Protein AF-A0A9W8LR55-F1 (afdb_monomer)

Foldseek 3Di:
DDADPVVRGDFCQALVVDPQVVLQVVLVVVVVVQVVVVVDPDDDDDDPPPVPPPPFPPLDDDPCPVPLDDPVLVVVLVVVLCVLLVHDDPVPVPDDDDDDDDLQLCWDDDPPGHRNVVSDLAAEAEAAELVVVVVVLQPGPFGQDPVGTHDQPPCNCVPHNVVSSCNGCVVVCVVPVVRHDPDPDDPPDPPPPDDDPRHQYYYPVDRPSVSVSSVSVSVSVSVVVVD

pLDDT: mean 82.14, std 17.74, range [34.81, 97.81]

Structure (mmCIF, N/CA/C/O backbone):
data_AF-A0A9W8LR55-F1
#
_entry.id   AF-A0A9W8LR55-F1
#
loop_
_atom_site.group_PDB
_atom_site.id
_atom_site.type_symbol
_atom_site.label_atom_id
_atom_site.label_alt_id
_atom_site.label_comp_id
_atom_site.label_asym_id
_atom_site.label_entity_id
_atom_site.label_seq_id
_atom_site.pdbx_PDB_ins_code
_atom_site.Cartn_x
_atom_site.Cartn_y
_atom_site.Cartn_z
_atom_site.occupancy
_atom_site.B_iso_or_equiv
_atom_site.auth_seq_id
_atom_site.auth_comp_id
_atom_site.auth_asym_id
_atom_site.auth_atom_id
_atom_site.pdbx_PDB_model_num
ATOM 1 N N . ILE A 1 1 ? 20.653 0.044 -3.802 1.00 91.69 1 ILE A N 1
ATOM 2 C CA . ILE A 1 1 ? 19.529 -0.402 -4.655 1.00 91.69 1 ILE A CA 1
ATOM 3 C C . ILE A 1 1 ? 20.067 -1.374 -5.698 1.00 91.69 1 ILE A C 1
ATOM 5 O O . ILE A 1 1 ? 21.113 -1.064 -6.271 1.00 91.69 1 ILE A O 1
ATOM 9 N N . PRO A 1 2 ? 19.461 -2.559 -5.880 1.00 94.56 2 PRO A N 1
ATOM 10 C CA . PRO A 1 2 ? 19.914 -3.540 -6.869 1.00 94.56 2 PRO A CA 1
ATOM 11 C C . PRO A 1 2 ? 19.752 -3.022 -8.304 1.00 94.56 2 PRO A C 1
ATOM 13 O O . PRO A 1 2 ? 18.909 -2.177 -8.580 1.00 94.56 2 PRO A O 1
ATOM 16 N N . PHE A 1 3 ? 20.575 -3.524 -9.225 1.00 96.12 3 PHE A N 1
ATOM 17 C CA . PHE A 1 3 ? 20.488 -3.181 -10.646 1.00 96.12 3 PHE A CA 1
ATOM 18 C C . PHE A 1 3 ? 19.789 -4.301 -11.419 1.00 96.12 3 PHE A C 1
ATOM 20 O O . PHE A 1 3 ? 20.280 -5.435 -11.447 1.00 96.12 3 PHE A O 1
ATOM 27 N N . ASN A 1 4 ? 18.670 -3.984 -12.066 1.00 95.69 4 ASN A N 1
ATOM 28 C CA . ASN A 1 4 ? 17.972 -4.891 -12.964 1.00 95.69 4 ASN A CA 1
ATOM 29 C C . ASN A 1 4 ? 18.650 -4.849 -14.341 1.00 95.69 4 ASN A C 1
ATOM 31 O O . ASN A 1 4 ? 18.565 -3.864 -15.073 1.00 95.69 4 ASN A O 1
ATOM 35 N N . LYS A 1 5 ? 19.345 -5.936 -14.693 1.00 93.88 5 LYS A N 1
ATOM 36 C CA . LYS A 1 5 ? 20.107 -6.033 -15.947 1.00 93.88 5 LYS A CA 1
ATOM 37 C C . LYS A 1 5 ? 19.226 -6.062 -17.193 1.00 93.88 5 LYS A C 1
ATOM 39 O O . LYS A 1 5 ? 19.677 -5.603 -18.234 1.00 93.88 5 LYS A O 1
ATOM 44 N N . GLU A 1 6 ? 18.023 -6.621 -17.095 1.00 92.50 6 GLU A N 1
ATOM 45 C CA . GLU A 1 6 ? 17.103 -6.754 -18.229 1.00 92.50 6 GLU A CA 1
ATOM 46 C C . GLU A 1 6 ? 16.492 -5.400 -18.589 1.00 92.50 6 GLU A C 1
ATOM 48 O O . GLU A 1 6 ? 16.459 -5.029 -19.758 1.00 92.50 6 GLU A O 1
ATOM 53 N N . ALA A 1 7 ? 16.086 -4.633 -17.576 1.00 92.81 7 ALA A N 1
ATOM 54 C CA . ALA A 1 7 ? 15.554 -3.284 -17.744 1.00 92.81 7 ALA A CA 1
ATOM 55 C C . ALA A 1 7 ? 16.647 -2.205 -17.882 1.00 92.81 7 ALA A C 1
ATOM 57 O O . ALA A 1 7 ? 16.361 -1.082 -18.286 1.00 92.81 7 ALA A O 1
ATOM 58 N N . GLY A 1 8 ? 17.900 -2.518 -17.535 1.00 95.31 8 GLY A N 1
ATOM 59 C CA . GLY A 1 8 ? 19.014 -1.568 -17.592 1.00 95.31 8 GLY A CA 1
ATOM 60 C C . GLY A 1 8 ? 18.915 -0.425 -16.573 1.00 95.31 8 GLY A C 1
ATOM 61 O O . GLY A 1 8 ? 19.506 0.631 -16.791 1.00 95.31 8 GLY A O 1
ATOM 62 N N . ALA A 1 9 ? 18.188 -0.622 -15.470 1.00 95.38 9 ALA A N 1
ATOM 63 C CA . ALA A 1 9 ? 17.903 0.403 -14.466 1.00 95.38 9 ALA A CA 1
ATOM 64 C C . ALA A 1 9 ? 18.021 -0.135 -13.029 1.00 95.38 9 ALA A C 1
ATOM 66 O O . ALA A 1 9 ? 18.013 -1.344 -12.791 1.00 95.38 9 ALA A O 1
ATOM 67 N N . GLN A 1 10 ? 18.147 0.768 -12.053 1.00 95.50 10 GLN A N 1
ATOM 68 C CA . GLN A 1 10 ? 18.061 0.415 -10.632 1.00 95.50 10 GLN A CA 1
ATOM 69 C C . GLN A 1 10 ? 16.632 -0.003 -10.281 1.00 95.50 10 GLN A C 1
ATOM 71 O O . GLN A 1 10 ? 15.696 0.687 -10.657 1.00 95.50 10 GLN A O 1
ATOM 76 N N . ASP A 1 11 ? 16.473 -1.100 -9.549 1.00 96.44 11 ASP A N 1
ATOM 77 C CA . ASP A 1 11 ? 15.173 -1.615 -9.127 1.00 96.44 11 ASP A CA 1
ATOM 78 C C . ASP A 1 11 ? 14.843 -1.144 -7.708 1.00 96.44 11 ASP A C 1
ATOM 80 O O . ASP A 1 11 ? 15.352 -1.676 -6.720 1.00 96.44 11 ASP A O 1
ATOM 84 N N . TRP A 1 12 ? 14.015 -0.105 -7.629 1.00 94.25 12 TRP A N 1
ATOM 85 C CA . TRP A 1 12 ? 13.528 0.483 -6.380 1.00 94.25 12 TRP A CA 1
ATOM 86 C C . TRP A 1 12 ? 12.261 -0.193 -5.836 1.00 94.25 12 TRP A C 1
ATOM 88 O O . TRP A 1 12 ? 11.835 0.119 -4.724 1.00 94.25 12 TRP A O 1
ATOM 98 N N . ASP A 1 13 ? 11.659 -1.115 -6.587 1.00 95.69 13 ASP A N 1
ATOM 99 C CA . ASP A 1 13 ? 10.339 -1.684 -6.305 1.00 95.69 13 ASP A CA 1
ATOM 100 C C . ASP A 1 13 ? 10.448 -3.176 -5.919 1.00 95.69 13 ASP A C 1
ATOM 102 O O . ASP A 1 13 ? 9.531 -3.967 -6.141 1.00 95.69 13 ASP A O 1
ATOM 106 N N . CYS A 1 14 ? 11.572 -3.567 -5.307 1.00 96.31 14 CYS A N 1
ATOM 107 C CA . CYS A 1 14 ? 11.843 -4.922 -4.828 1.00 96.31 14 CYS A CA 1
ATOM 108 C C . CYS A 1 14 ? 12.277 -4.941 -3.345 1.00 96.31 14 CYS A C 1
ATOM 110 O O . CYS A 1 14 ? 12.792 -3.940 -2.846 1.00 96.31 14 CYS A O 1
ATOM 112 N N . PRO A 1 15 ? 12.110 -6.056 -2.602 1.00 96.06 15 PRO A N 1
ATOM 113 C CA . PRO A 1 15 ? 12.470 -6.129 -1.184 1.00 96.06 15 PRO A CA 1
ATOM 114 C C . PRO A 1 15 ? 13.925 -5.762 -0.881 1.00 96.06 15 PRO A C 1
ATOM 116 O O . PRO A 1 15 ? 14.197 -5.121 0.127 1.00 96.06 15 PRO A O 1
ATOM 119 N N . GLU A 1 16 ? 14.851 -6.110 -1.772 1.00 94.88 16 GLU A N 1
ATOM 120 C CA . GLU A 1 16 ? 16.285 -5.834 -1.648 1.00 94.88 16 GLU A CA 1
ATOM 121 C C . GLU A 1 16 ? 16.628 -4.335 -1.755 1.00 94.88 16 GLU A C 1
ATOM 123 O O . GLU A 1 16 ? 17.739 -3.924 -1.412 1.00 94.88 16 GLU A O 1
ATOM 128 N N .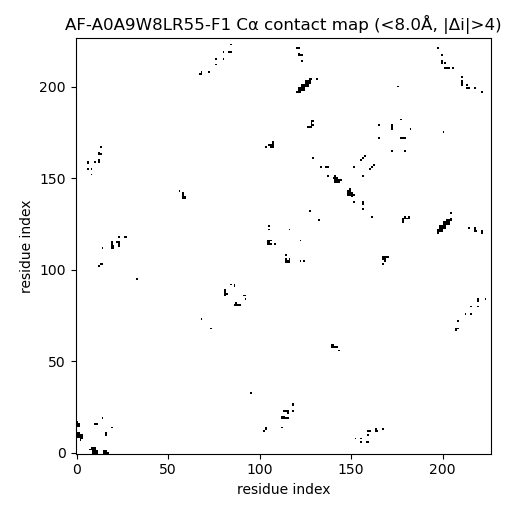 ALA A 1 17 ? 15.691 -3.502 -2.217 1.00 93.81 17 ALA A N 1
ATOM 129 C CA . ALA A 1 17 ? 15.813 -2.048 -2.183 1.00 93.81 17 ALA A CA 1
ATOM 130 C C . ALA A 1 17 ? 15.582 -1.463 -0.774 1.00 93.81 17 ALA A C 1
ATOM 132 O O . ALA A 1 17 ? 15.943 -0.309 -0.529 1.00 93.81 17 ALA A O 1
ATOM 133 N N . PHE A 1 18 ? 15.025 -2.245 0.159 1.00 92.88 18 PHE A N 1
ATOM 134 C CA . PHE A 1 18 ? 14.627 -1.796 1.492 1.00 92.88 18 PHE A CA 1
ATOM 135 C C . PHE A 1 18 ? 15.364 -2.548 2.604 1.00 92.88 18 PHE A C 1
ATOM 137 O O . PHE A 1 18 ? 15.632 -3.744 2.529 1.00 92.88 18 PHE A O 1
ATOM 144 N N . ASP A 1 19 ? 15.623 -1.845 3.706 1.00 94.38 19 ASP A N 1
ATOM 145 C CA . ASP A 1 19 ? 16.107 -2.453 4.947 1.00 94.38 19 ASP A CA 1
ATOM 146 C C . ASP A 1 19 ? 14.916 -2.992 5.761 1.00 94.38 19 ASP A C 1
ATOM 148 O O . ASP A 1 19 ? 14.423 -2.357 6.702 1.00 94.38 19 ASP A O 1
ATOM 152 N N . MET A 1 20 ? 14.401 -4.151 5.337 1.00 95.25 20 MET A N 1
ATOM 153 C CA . MET A 1 20 ? 13.207 -4.772 5.926 1.00 95.25 20 MET A CA 1
ATOM 154 C C . MET A 1 20 ? 13.412 -5.155 7.398 1.00 95.25 20 MET A C 1
ATOM 156 O O . MET A 1 20 ? 12.491 -5.024 8.208 1.00 95.25 20 MET A O 1
ATOM 160 N N . GLU A 1 21 ? 14.618 -5.592 7.772 1.00 96.12 21 GLU A N 1
ATOM 161 C CA . GLU A 1 21 ? 14.944 -5.924 9.163 1.00 96.12 21 GLU A CA 1
ATOM 162 C C . GLU A 1 21 ? 14.881 -4.692 10.056 1.00 96.12 21 GLU A C 1
ATOM 164 O O . GLU A 1 21 ? 14.256 -4.721 11.122 1.00 96.12 21 GLU A O 1
ATOM 169 N N . LYS A 1 22 ? 15.484 -3.583 9.618 1.00 94.88 22 LYS A N 1
ATOM 170 C CA . LYS A 1 22 ? 15.399 -2.325 10.352 1.00 94.88 22 LYS A CA 1
ATOM 171 C C . LYS A 1 22 ? 13.961 -1.839 10.463 1.00 94.88 22 LYS A C 1
ATOM 173 O O . LYS A 1 22 ? 13.596 -1.354 11.535 1.00 94.88 22 LYS A O 1
ATOM 178 N N . LEU A 1 23 ? 13.144 -1.978 9.415 1.00 93.81 23 LEU A N 1
ATOM 179 C CA . LEU A 1 23 ? 11.726 -1.610 9.462 1.00 93.81 23 LEU A CA 1
ATOM 180 C C . LEU A 1 23 ? 10.981 -2.410 10.542 1.00 93.81 23 LEU A C 1
ATOM 182 O O . LEU A 1 23 ? 10.388 -1.812 11.438 1.00 93.81 23 LEU A O 1
ATOM 186 N N . VAL A 1 24 ? 11.087 -3.741 10.524 1.00 94.81 24 VAL A N 1
ATOM 187 C CA . VAL A 1 24 ? 10.478 -4.627 11.535 1.00 94.81 24 VAL A CA 1
ATOM 188 C C . VAL A 1 24 ? 10.961 -4.292 12.945 1.00 94.81 24 VAL A C 1
ATOM 190 O O . VAL A 1 24 ? 10.154 -4.136 13.864 1.00 94.81 24 VAL A O 1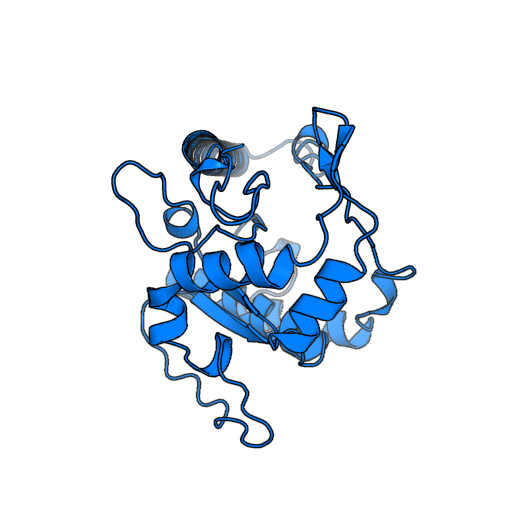
ATOM 193 N N . ASN A 1 25 ? 12.270 -4.121 13.132 1.00 95.06 25 ASN A N 1
ATOM 194 C CA . ASN A 1 25 ? 12.834 -3.764 14.432 1.00 95.06 25 ASN A CA 1
ATOM 195 C C . ASN A 1 25 ? 12.340 -2.394 14.920 1.00 95.06 25 ASN A C 1
ATOM 197 O O . ASN A 1 25 ? 12.073 -2.222 16.110 1.00 95.06 25 ASN A O 1
ATOM 201 N N . THR A 1 26 ? 12.163 -1.435 14.009 1.00 92.25 26 THR A N 1
ATOM 202 C CA . THR A 1 26 ? 11.620 -0.108 14.322 1.00 92.25 26 THR A CA 1
ATOM 203 C C . THR A 1 26 ? 10.156 -0.203 14.746 1.00 92.25 26 THR A C 1
ATOM 205 O O . THR A 1 26 ? 9.795 0.372 15.772 1.00 92.25 26 THR A O 1
ATOM 208 N N . ILE A 1 27 ? 9.329 -0.983 14.039 1.00 91.19 27 ILE A N 1
ATOM 209 C CA . ILE A 1 27 ? 7.924 -1.228 14.412 1.00 91.19 27 ILE A CA 1
ATOM 210 C C . ILE A 1 27 ? 7.837 -1.833 15.821 1.00 91.19 27 ILE A C 1
ATOM 212 O O . ILE A 1 27 ? 7.111 -1.319 16.675 1.00 91.19 27 ILE A O 1
ATOM 216 N N . ARG A 1 28 ? 8.628 -2.876 16.103 1.00 92.19 28 ARG A N 1
ATOM 217 C CA . ARG A 1 28 ? 8.679 -3.529 17.424 1.00 92.19 28 ARG A CA 1
ATOM 218 C C . ARG A 1 28 ? 9.123 -2.574 18.529 1.00 92.19 28 ARG A C 1
ATOM 220 O O . ARG A 1 28 ? 8.506 -2.536 19.594 1.00 92.19 28 ARG A O 1
ATOM 227 N N . ALA A 1 29 ? 10.160 -1.776 18.278 1.00 90.19 29 ALA A N 1
ATOM 228 C CA . ALA A 1 29 ? 10.645 -0.788 19.235 1.00 90.19 29 ALA A CA 1
ATOM 229 C C . ALA A 1 29 ? 9.5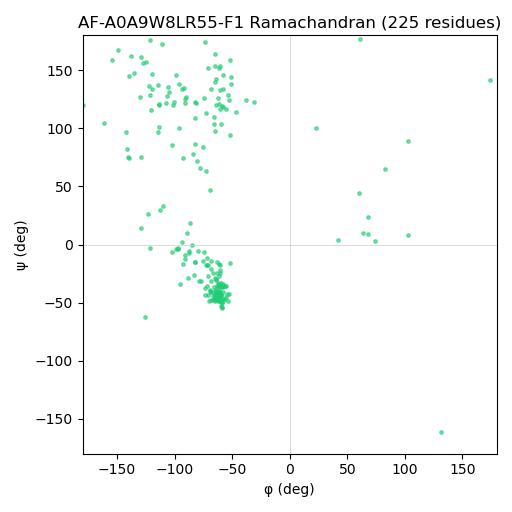95 0.299 19.521 1.00 90.19 29 ALA A C 1
ATOM 231 O O . ALA A 1 29 ? 9.390 0.655 20.682 1.00 90.19 29 ALA A O 1
ATOM 232 N N . MET A 1 30 ? 8.902 0.803 18.492 1.00 86.81 30 MET A N 1
ATOM 233 C CA . MET A 1 30 ? 7.819 1.781 18.655 1.00 86.81 30 MET A CA 1
ATOM 234 C C . MET A 1 30 ? 6.662 1.204 19.471 1.00 86.81 30 MET A C 1
ATOM 236 O O . MET A 1 30 ? 6.238 1.826 20.444 1.00 86.81 30 MET A O 1
ATOM 240 N N . ARG A 1 31 ? 6.219 -0.016 19.149 1.00 86.38 31 ARG A N 1
ATOM 241 C CA . ARG A 1 31 ? 5.186 -0.731 19.912 1.00 86.38 31 ARG A CA 1
ATOM 242 C C . ARG A 1 31 ? 5.567 -0.866 21.391 1.00 86.38 31 ARG A C 1
ATOM 244 O O . ARG A 1 31 ? 4.753 -0.566 22.261 1.00 86.38 31 ARG A O 1
ATOM 251 N N . GLY A 1 32 ? 6.814 -1.247 21.682 1.00 86.75 32 GLY A N 1
ATOM 252 C CA . GLY A 1 32 ? 7.329 -1.347 23.051 1.00 86.75 32 GLY A CA 1
ATOM 253 C C . GLY A 1 32 ? 7.318 -0.013 23.807 1.00 86.75 32 GLY A C 1
ATOM 254 O O . GLY A 1 32 ? 6.894 0.035 24.959 1.00 86.75 32 GLY A O 1
ATOM 255 N N . ARG A 1 33 ? 7.722 1.087 23.155 1.00 84.56 33 ARG A N 1
ATOM 256 C CA . ARG A 1 33 ? 7.710 2.435 23.758 1.00 84.56 33 ARG A CA 1
ATOM 257 C C . ARG A 1 33 ? 6.297 2.917 24.080 1.00 84.56 33 ARG A C 1
ATOM 259 O O . ARG A 1 33 ? 6.086 3.476 25.154 1.00 84.56 33 ARG A O 1
ATOM 266 N N . ILE A 1 34 ? 5.344 2.694 23.174 1.00 81.50 34 ILE A N 1
ATOM 267 C CA . ILE A 1 34 ? 3.940 3.073 23.391 1.00 81.50 34 ILE A CA 1
ATOM 268 C C . ILE A 1 34 ? 3.354 2.278 24.562 1.00 81.50 34 ILE A C 1
ATOM 270 O O . ILE A 1 34 ? 2.792 2.882 25.471 1.00 81.50 34 ILE A O 1
ATOM 274 N N . GLY A 1 35 ? 3.583 0.961 24.611 1.00 78.75 35 GLY A N 1
ATOM 275 C CA . GLY A 1 35 ? 3.115 0.120 25.720 1.00 78.75 35 GLY A CA 1
ATOM 276 C C . GLY A 1 35 ? 3.735 0.465 27.083 1.00 78.75 35 GLY A C 1
ATOM 277 O O . GLY A 1 35 ? 3.096 0.304 28.119 1.00 78.75 35 GLY A O 1
ATOM 278 N N . GLN A 1 36 ? 4.974 0.966 27.116 1.00 74.06 36 GLN A N 1
ATOM 279 C CA . GLN A 1 36 ? 5.594 1.452 28.355 1.00 74.06 36 GLN A CA 1
ATOM 280 C C . GLN A 1 36 ? 5.016 2.796 28.815 1.00 74.06 36 GLN A C 1
ATOM 282 O O . GLN A 1 36 ? 4.844 3.000 30.016 1.00 74.06 36 GLN A O 1
ATOM 287 N N . ARG A 1 37 ? 4.700 3.708 27.882 1.00 67.38 37 ARG A N 1
ATOM 288 C CA . ARG A 1 37 ? 4.093 5.011 28.200 1.00 67.38 37 ARG A CA 1
ATOM 289 C C . ARG A 1 37 ? 2.655 4.883 28.690 1.00 67.38 37 ARG A C 1
ATOM 291 O O . ARG A 1 37 ? 2.313 5.556 29.652 1.00 67.38 37 ARG A O 1
ATOM 298 N N . SER A 1 38 ? 1.852 3.983 28.120 1.00 61.44 38 SER A N 1
ATOM 299 C CA . SER A 1 38 ? 0.489 3.726 28.613 1.00 61.44 38 SER A CA 1
ATOM 300 C C . SER A 1 38 ? 0.455 3.232 30.068 1.00 61.44 38 SER A C 1
ATOM 302 O O . SER A 1 38 ? -0.549 3.409 30.747 1.00 61.44 38 SER A O 1
ATOM 304 N N . ASN A 1 39 ? 1.559 2.6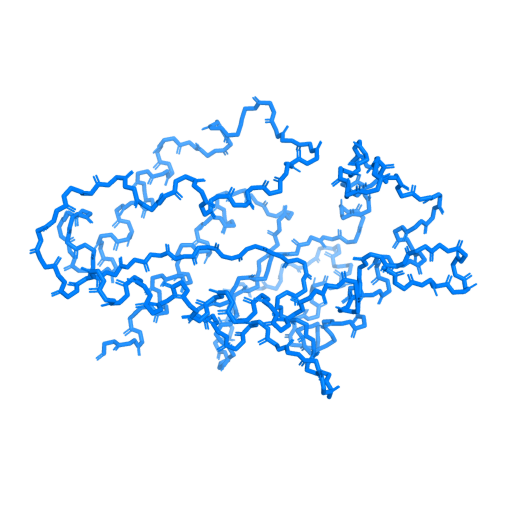62 30.568 1.00 56.97 39 ASN A N 1
ATOM 305 C CA . ASN A 1 39 ? 1.696 2.207 31.957 1.00 56.97 39 ASN A CA 1
ATOM 306 C C . ASN A 1 39 ? 2.262 3.273 32.915 1.00 56.97 39 ASN A C 1
ATOM 308 O O . ASN A 1 39 ? 2.219 3.079 34.128 1.00 56.97 39 ASN A O 1
ATOM 312 N N . MET A 1 40 ? 2.803 4.382 32.403 1.00 54.00 40 MET A N 1
ATOM 313 C CA . MET A 1 40 ? 3.268 5.513 33.209 1.00 54.00 40 MET A CA 1
ATOM 314 C C . MET A 1 40 ? 2.220 6.626 33.146 1.00 54.00 40 MET A C 1
ATOM 316 O O . MET A 1 40 ? 2.292 7.525 32.315 1.00 54.00 40 MET A O 1
ATOM 320 N N . GLN A 1 41 ? 1.215 6.546 34.019 1.00 47.38 41 GLN A N 1
ATOM 321 C CA . GLN A 1 41 ? 0.230 7.613 34.186 1.00 47.38 41 GLN A CA 1
ATOM 322 C C . GLN A 1 41 ? 0.909 8.909 34.639 1.00 47.38 41 GLN A C 1
ATOM 324 O O . GLN A 1 41 ? 1.529 8.962 35.700 1.00 47.38 41 GLN A O 1
ATOM 329 N N . GLY A 1 42 ? 0.738 9.954 33.830 1.00 47.41 42 GLY A N 1
ATOM 330 C CA . GLY A 1 42 ? 1.146 11.317 34.144 1.00 47.41 42 GLY A CA 1
ATOM 331 C C . GLY A 1 42 ? 2.425 11.738 33.433 1.00 47.41 42 GLY A C 1
ATOM 332 O O . GLY A 1 42 ? 3.507 11.596 33.982 1.00 47.41 42 GLY A O 1
ATOM 333 N N . HIS A 1 43 ? 2.294 12.284 32.223 1.00 42.28 43 HIS A N 1
ATOM 334 C CA . HIS A 1 43 ? 2.918 13.552 31.825 1.00 42.28 43 HIS A CA 1
ATOM 335 C C . HIS A 1 43 ? 2.551 13.879 30.371 1.00 42.28 43 HIS A C 1
ATOM 337 O O . HIS A 1 43 ? 2.864 13.106 29.473 1.00 42.28 43 HIS A O 1
ATOM 343 N N . ASN A 1 44 ? 1.895 15.034 30.203 1.00 44.50 44 ASN A N 1
ATOM 344 C CA . ASN A 1 44 ? 1.622 15.800 28.983 1.00 44.50 44 ASN A CA 1
ATOM 345 C C . ASN A 1 44 ? 1.649 15.022 27.656 1.00 44.50 44 ASN A C 1
ATOM 347 O O . ASN A 1 44 ? 2.700 14.784 27.054 1.00 44.50 44 ASN A O 1
ATOM 351 N N . GLU A 1 45 ? 0.435 14.709 27.212 1.00 50.03 45 GLU A N 1
ATOM 352 C CA . GLU A 1 45 ? 0.046 14.366 25.847 1.00 50.03 45 GLU A CA 1
ATOM 353 C C . GLU A 1 45 ? 0.529 15.437 24.844 1.00 50.03 45 GLU A C 1
ATOM 355 O O . GLU A 1 45 ? 0.818 16.566 25.230 1.00 50.03 45 GLU A O 1
ATOM 360 N N . ASP A 1 46 ? 0.641 15.057 23.567 1.00 43.94 46 ASP A N 1
ATOM 361 C CA . ASP A 1 46 ? 1.033 15.861 22.382 1.00 43.94 46 ASP A CA 1
ATOM 362 C C . ASP A 1 46 ? 2.454 15.706 21.829 1.00 43.94 46 ASP A C 1
ATOM 364 O O . ASP A 1 46 ? 2.836 16.382 20.873 1.00 43.94 46 ASP A O 1
ATOM 368 N N . SER A 1 47 ? 3.240 14.750 22.314 1.00 42.91 47 SER A N 1
ATOM 369 C CA . SER A 1 47 ? 4.512 14.432 21.658 1.00 42.91 47 SER A CA 1
ATOM 370 C C . SER A 1 47 ? 4.777 12.928 21.641 1.00 42.91 47 SER A C 1
ATOM 372 O O . SER A 1 47 ? 5.636 12.383 22.349 1.00 42.91 47 SER A O 1
ATOM 374 N N . ILE A 1 48 ? 4.069 12.221 20.750 1.00 49.25 48 ILE A N 1
ATOM 375 C CA . ILE A 1 48 ? 4.833 11.338 19.863 1.00 49.25 48 ILE A CA 1
ATOM 376 C C . ILE A 1 48 ? 5.762 12.306 19.152 1.00 49.25 48 ILE A C 1
ATOM 378 O O . ILE A 1 48 ? 5.308 13.123 18.356 1.00 49.25 48 ILE A O 1
ATOM 382 N N . ASP A 1 49 ? 7.016 12.302 19.588 1.00 44.16 49 ASP A N 1
ATOM 383 C CA . ASP A 1 49 ? 8.055 13.204 19.130 1.00 44.16 49 ASP A CA 1
ATOM 384 C C . ASP A 1 49 ? 7.884 13.432 17.627 1.00 44.16 49 ASP A C 1
ATOM 386 O O . ASP A 1 49 ? 7.847 12.461 16.864 1.00 44.16 49 ASP A O 1
ATOM 390 N N . LYS A 1 50 ? 7.753 14.690 17.179 1.00 44.50 50 LYS A N 1
ATOM 391 C CA . LYS A 1 50 ? 7.720 15.023 15.738 1.00 44.50 50 LYS A CA 1
ATOM 392 C C . LYS A 1 50 ? 8.919 14.405 15.000 1.00 44.50 50 LYS A C 1
ATOM 394 O O . LYS A 1 50 ? 8.901 14.258 13.785 1.00 44.50 50 LYS A O 1
ATOM 399 N N . GLN A 1 51 ? 9.933 13.982 15.752 1.00 40.91 51 GLN A N 1
ATOM 400 C CA . GLN A 1 51 ? 11.073 13.173 15.352 1.00 40.91 51 GLN A CA 1
ATOM 401 C C . GLN A 1 51 ? 10.742 11.759 14.814 1.00 40.91 51 GLN A C 1
ATOM 403 O O . GLN A 1 51 ? 11.596 11.158 14.169 1.00 40.91 51 GLN A O 1
ATOM 408 N N . CYS A 1 52 ? 9.537 11.221 15.038 1.00 42.19 52 CYS A N 1
ATOM 409 C CA . CYS A 1 52 ? 9.071 9.935 14.492 1.00 42.19 52 CYS A CA 1
ATOM 410 C C . CYS A 1 52 ? 8.189 10.073 13.237 1.00 42.19 52 CYS A C 1
ATOM 412 O O . CYS A 1 52 ? 7.848 9.058 12.630 1.00 42.19 52 CYS A O 1
ATOM 414 N N . HIS A 1 53 ? 7.863 11.298 12.802 1.00 40.59 53 HIS A N 1
ATOM 415 C CA . HIS A 1 53 ? 7.284 11.529 11.477 1.00 40.59 53 HIS A CA 1
ATOM 416 C C . HIS A 1 53 ? 8.381 11.411 10.412 1.00 40.59 53 HIS A C 1
ATOM 418 O O . HIS A 1 53 ? 8.942 12.401 9.947 1.00 40.59 53 HIS A O 1
ATOM 424 N N . TYR A 1 54 ? 8.665 10.183 9.983 1.00 45.88 54 TYR A N 1
ATOM 425 C CA . TYR A 1 54 ? 9.323 9.945 8.701 1.00 45.88 54 TYR A CA 1
ATOM 426 C C . TYR A 1 54 ? 8.280 10.090 7.591 1.00 45.88 54 TYR A C 1
ATOM 428 O O . TYR A 1 54 ? 7.910 9.116 6.944 1.00 45.88 54 TYR A O 1
ATOM 436 N N . ALA A 1 55 ? 7.751 11.301 7.408 1.00 46.00 55 ALA A N 1
ATOM 437 C CA . ALA A 1 55 ? 6.958 11.587 6.226 1.00 46.00 55 ALA A CA 1
ATOM 438 C C . ALA A 1 55 ? 7.907 11.488 5.027 1.00 46.00 55 ALA A C 1
ATOM 440 O O . ALA A 1 55 ? 8.805 12.320 4.867 1.00 46.00 55 ALA A O 1
ATOM 441 N N . SER A 1 56 ? 7.746 10.453 4.200 1.00 51.12 56 SER A N 1
ATOM 442 C CA . SER A 1 56 ? 8.204 10.554 2.820 1.00 51.12 56 SER A CA 1
ATOM 443 C C . SER A 1 56 ? 7.562 11.817 2.255 1.00 51.12 56 SER A C 1
ATOM 445 O O . SER A 1 56 ? 6.364 12.046 2.426 1.00 51.12 56 SER A O 1
ATOM 447 N N . GLN A 1 57 ? 8.369 12.691 1.654 1.00 55.91 57 GLN A N 1
ATOM 448 C CA . GLN A 1 57 ? 7.814 13.811 0.906 1.00 55.91 57 GLN A CA 1
ATOM 449 C C . GLN A 1 57 ? 6.866 13.211 -0.130 1.00 55.91 57 GLN A C 1
ATOM 451 O O . GLN A 1 57 ? 7.285 12.405 -0.965 1.00 55.91 57 GLN A O 1
ATOM 456 N N . TRP A 1 58 ? 5.578 13.529 -0.012 1.00 60.06 58 TRP A N 1
ATOM 457 C CA . TRP A 1 58 ? 4.602 13.123 -1.006 1.00 60.06 58 TRP A CA 1
ATOM 458 C C . TRP A 1 58 ? 5.067 13.735 -2.327 1.00 60.06 58 TRP A C 1
ATOM 460 O O . TRP A 1 58 ? 5.244 14.946 -2.395 1.00 60.06 58 TRP A O 1
ATOM 470 N N . ALA A 1 59 ? 5.356 12.904 -3.333 1.00 59.19 59 ALA A N 1
ATOM 471 C CA . ALA A 1 59 ? 5.960 13.397 -4.573 1.00 59.19 59 ALA A CA 1
ATOM 472 C C . ALA A 1 59 ? 5.043 14.419 -5.266 1.00 59.19 59 ALA A C 1
ATOM 474 O O . ALA A 1 59 ? 5.530 15.413 -5.781 1.00 59.19 59 ALA A O 1
ATOM 475 N N . ASN A 1 60 ? 3.724 14.201 -5.178 1.00 63.81 60 ASN A N 1
ATOM 476 C CA . ASN A 1 60 ? 2.675 15.096 -5.661 1.00 63.81 60 ASN A CA 1
ATOM 477 C C . ASN A 1 60 ? 1.508 15.098 -4.651 1.00 63.81 60 ASN A C 1
ATOM 479 O O . ASN A 1 60 ? 0.558 14.327 -4.831 1.00 63.81 60 ASN A O 1
ATOM 483 N N . PRO A 1 61 ? 1.566 15.875 -3.557 1.00 68.38 61 PRO A N 1
ATOM 484 C CA . PRO A 1 61 ? 0.402 16.027 -2.699 1.00 68.38 61 PRO A CA 1
ATOM 485 C C . PRO A 1 61 ? -0.706 16.744 -3.495 1.00 68.38 61 PRO A C 1
ATOM 487 O O . PRO A 1 61 ? -0.398 17.672 -4.248 1.00 68.38 61 PRO A O 1
ATOM 490 N N . PRO A 1 62 ? -1.984 16.348 -3.361 1.00 66.12 62 PRO A N 1
ATOM 491 C CA . PRO A 1 62 ? -3.097 17.174 -3.819 1.00 66.12 62 PRO A CA 1
ATOM 492 C C . PRO A 1 62 ? -2.968 18.601 -3.268 1.00 66.12 62 PRO A C 1
ATOM 494 O O . PRO A 1 62 ? -2.536 18.777 -2.129 1.00 66.12 62 PRO A O 1
ATOM 497 N N . GLU A 1 63 ? -3.359 19.611 -4.049 1.00 68.38 63 GLU A N 1
ATOM 498 C CA . GLU A 1 63 ? -3.301 21.015 -3.602 1.00 68.38 63 GLU A CA 1
ATOM 499 C C . GLU A 1 63 ? -4.183 21.277 -2.371 1.00 68.38 63 GLU A C 1
ATOM 501 O O . GLU A 1 63 ? -3.867 22.151 -1.568 1.00 68.38 63 GLU A O 1
ATOM 506 N N . ASP A 1 64 ? -5.251 20.494 -2.198 1.00 72.56 64 ASP A N 1
ATOM 507 C CA . ASP A 1 64 ? -6.200 20.631 -1.096 1.00 72.56 64 ASP A CA 1
ATOM 508 C C . ASP A 1 64 ? -6.620 19.254 -0.564 1.00 72.56 64 ASP A C 1
ATOM 510 O O . ASP A 1 64 ? -7.688 18.725 -0.862 1.00 72.56 64 ASP A O 1
ATOM 514 N N . VAL A 1 65 ? -5.709 18.620 0.177 1.00 69.81 65 VAL A N 1
ATOM 515 C CA . VAL A 1 65 ? -5.926 17.303 0.803 1.00 69.81 65 VAL A CA 1
ATOM 516 C C . VAL A 1 65 ? -7.076 17.349 1.809 1.00 69.81 65 VAL A C 1
ATOM 518 O O . VAL A 1 65 ? -7.834 16.385 1.922 1.00 69.81 65 VAL A O 1
ATOM 521 N N . ASP A 1 66 ? -7.215 18.476 2.507 1.00 71.75 66 ASP A N 1
ATOM 522 C CA . ASP A 1 66 ? -8.184 18.654 3.586 1.00 71.75 66 ASP A CA 1
ATOM 523 C C . ASP A 1 66 ? -9.626 18.764 3.064 1.0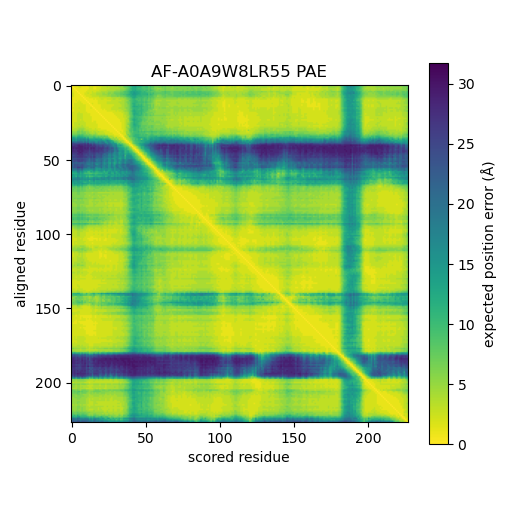0 71.75 66 ASP A C 1
ATOM 525 O O . ASP A 1 66 ? -10.563 18.523 3.823 1.00 71.75 66 ASP A O 1
ATOM 529 N N . SER A 1 67 ? -9.830 19.052 1.771 1.00 77.88 67 SER A N 1
ATOM 530 C CA . SER A 1 67 ? -11.164 19.075 1.151 1.00 77.88 67 SER A CA 1
ATOM 531 C C . SER A 1 67 ? -11.556 17.793 0.417 1.00 77.88 67 SER A C 1
ATOM 533 O O . SER A 1 67 ? -12.692 17.677 -0.053 1.00 77.88 67 SER A O 1
ATOM 535 N N . VAL A 1 68 ? -10.665 16.795 0.340 1.00 81.94 68 VAL A N 1
ATOM 536 C CA . VAL A 1 68 ? -10.948 15.527 -0.359 1.00 81.94 68 VAL A CA 1
ATOM 537 C C . VAL A 1 68 ? -12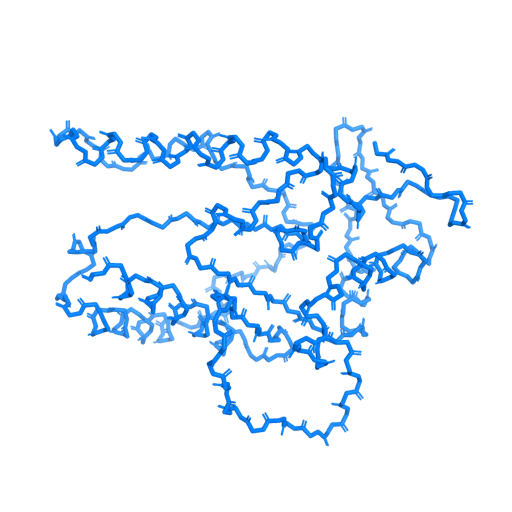.069 14.737 0.333 1.00 81.94 68 VAL A C 1
ATOM 539 O O . VAL A 1 68 ? -12.815 14.004 -0.321 1.00 81.94 68 VAL A O 1
ATOM 542 N N . VAL A 1 69 ? -12.214 14.899 1.651 1.00 85.06 69 VAL A N 1
ATOM 543 C CA . VAL A 1 69 ? -13.269 14.282 2.464 1.00 85.06 69 VAL A CA 1
ATOM 544 C C . VAL A 1 69 ? -14.065 15.388 3.151 1.00 85.06 69 VAL A C 1
ATOM 546 O O . VAL A 1 69 ? -13.486 16.268 3.780 1.00 85.06 69 VAL A O 1
ATOM 549 N N . SER A 1 70 ? -15.395 15.361 3.036 1.00 89.06 70 SER A N 1
ATOM 550 C CA . SER A 1 70 ? -16.245 16.383 3.652 1.00 89.06 70 SER A CA 1
ATOM 551 C C . SER A 1 70 ? -16.272 16.254 5.177 1.00 89.06 70 SER A C 1
ATOM 553 O O . SER A 1 70 ? -16.170 15.156 5.727 1.00 89.06 70 SER A O 1
ATOM 555 N N . SER A 1 71 ? -16.497 17.372 5.872 1.00 89.69 71 SER A N 1
ATOM 556 C CA . SER A 1 71 ? -16.676 17.379 7.330 1.00 89.69 71 SER A CA 1
ATOM 557 C C . SER A 1 71 ? -17.812 16.461 7.793 1.00 89.69 71 SER A C 1
ATOM 559 O O . SER A 1 71 ? -17.681 15.813 8.826 1.00 89.69 71 SER A O 1
ATOM 561 N N . ASP A 1 72 ? -18.892 16.364 7.013 1.00 91.12 72 ASP A N 1
ATOM 562 C CA . ASP A 1 72 ? -20.023 15.475 7.309 1.00 91.12 72 ASP A CA 1
ATOM 563 C C . ASP A 1 72 ? -19.611 13.996 7.269 1.00 91.12 72 ASP A C 1
ATOM 565 O O . ASP A 1 72 ? -20.020 13.216 8.127 1.00 91.12 72 ASP A O 1
ATOM 569 N N . GLU A 1 73 ? -18.765 13.607 6.308 1.00 90.31 73 GLU A N 1
ATOM 570 C CA . GLU A 1 73 ? -18.243 12.239 6.211 1.00 90.31 73 GLU A CA 1
ATOM 571 C C . GLU A 1 73 ? -17.290 11.934 7.374 1.00 90.31 73 GLU A C 1
ATOM 573 O O . GLU A 1 73 ? -17.354 10.859 7.968 1.00 90.31 73 GLU A O 1
ATOM 578 N N . LEU A 1 74 ? -16.434 12.892 7.750 1.00 90.06 74 LEU A N 1
ATOM 579 C CA . LEU A 1 74 ? -15.551 12.748 8.910 1.00 90.06 74 LEU A CA 1
ATOM 580 C C . LEU A 1 74 ? -16.344 12.578 10.210 1.00 90.06 74 LEU A C 1
ATOM 582 O O . LEU A 1 74 ? -15.996 11.728 11.033 1.00 90.06 74 LEU A O 1
ATOM 586 N N . GLU A 1 75 ? -17.422 13.342 10.386 1.00 92.12 75 GLU A N 1
ATOM 587 C CA . GLU A 1 75 ? -18.292 13.210 11.553 1.00 92.12 75 GLU A CA 1
ATOM 588 C C . GLU A 1 75 ? -19.051 11.876 11.536 1.00 92.12 75 GLU A C 1
ATOM 590 O O . GLU A 1 75 ? -19.106 11.193 12.557 1.00 92.12 75 GLU A O 1
ATOM 595 N N . ALA A 1 76 ? -19.543 11.428 10.376 1.00 91.56 76 ALA A N 1
ATOM 596 C CA . ALA A 1 76 ? -20.160 10.109 10.237 1.00 91.56 76 ALA A CA 1
ATOM 597 C C . ALA A 1 76 ? -19.190 8.973 10.609 1.00 91.56 76 ALA A C 1
ATOM 599 O O . ALA A 1 76 ? -19.563 8.046 11.332 1.00 91.56 76 ALA A O 1
ATOM 600 N N . MET A 1 77 ? -17.924 9.058 10.182 1.00 91.62 77 MET A N 1
ATOM 601 C CA . MET A 1 77 ? -16.889 8.094 10.572 1.00 91.62 77 MET A CA 1
ATOM 602 C C . MET A 1 77 ? -16.592 8.143 12.070 1.00 91.62 77 MET A C 1
ATOM 604 O O . MET A 1 77 ? -16.416 7.096 12.694 1.00 91.62 77 MET A O 1
ATOM 608 N N . ARG A 1 78 ? -16.573 9.338 12.669 1.00 92.12 78 ARG A N 1
ATOM 609 C CA . ARG A 1 78 ? -16.392 9.503 14.114 1.00 92.12 78 ARG A CA 1
ATOM 610 C C . ARG A 1 78 ? -17.505 8.805 14.891 1.00 92.12 78 ARG A C 1
ATOM 612 O O . ARG A 1 78 ? -17.202 8.024 15.790 1.00 92.12 78 ARG A O 1
ATOM 619 N N . GLN A 1 79 ? -18.763 9.024 14.511 1.00 92.75 79 GLN A N 1
ATOM 620 C CA . GLN A 1 79 ? -19.910 8.363 15.141 1.00 92.75 79 GLN A CA 1
ATOM 621 C C . GLN A 1 79 ? -19.840 6.840 14.984 1.00 92.75 79 GLN A C 1
ATOM 623 O O . GLN A 1 79 ? -19.987 6.116 15.967 1.00 92.75 79 GLN A O 1
ATOM 628 N N . LEU A 1 80 ? -19.484 6.345 13.793 1.00 91.50 80 LEU A N 1
ATOM 629 C CA . LEU A 1 80 ? -19.300 4.912 13.551 1.00 91.50 80 LEU A CA 1
ATOM 630 C C . LEU A 1 80 ? -18.244 4.291 14.475 1.00 91.50 80 LEU A C 1
ATOM 632 O O . LEU A 1 80 ? -18.435 3.171 14.957 1.00 91.50 80 LEU A O 1
ATOM 636 N N . ILE A 1 81 ? -17.131 4.989 14.727 1.00 92.06 81 ILE A N 1
ATOM 637 C CA . ILE A 1 81 ? -16.072 4.525 15.637 1.00 92.06 81 ILE A CA 1
ATOM 638 C C . ILE A 1 81 ? -16.598 4.440 17.075 1.00 92.06 81 ILE A C 1
ATOM 640 O O . ILE A 1 81 ? -16.408 3.406 17.717 1.00 92.06 81 ILE A O 1
ATOM 644 N N . LEU A 1 82 ? -17.264 5.493 17.566 1.00 93.12 82 LEU A N 1
ATOM 645 C CA . LEU A 1 82 ? -17.810 5.545 18.928 1.00 93.12 82 LEU A CA 1
ATOM 646 C C . LEU A 1 82 ? -18.832 4.422 19.159 1.00 93.12 82 LEU A C 1
ATOM 648 O O . LEU A 1 82 ? -18.695 3.642 20.103 1.00 93.12 82 LEU A O 1
ATOM 652 N N . GLU A 1 83 ? -19.788 4.272 18.239 1.00 93.12 83 GLU A N 1
ATOM 653 C CA . GLU A 1 83 ? -20.801 3.214 18.281 1.00 93.12 83 GLU A CA 1
ATOM 654 C C . GLU A 1 83 ? -20.171 1.817 18.236 1.00 93.12 83 GLU A C 1
ATOM 656 O O . GLU A 1 83 ? -20.526 0.936 19.018 1.00 93.12 83 GLU A O 1
ATOM 661 N N . SER A 1 84 ? -19.205 1.600 17.340 1.00 90.62 84 SER A N 1
ATOM 662 C CA . SER A 1 84 ? -18.593 0.282 17.149 1.00 90.62 84 SER A CA 1
ATOM 663 C C . SER A 1 84 ? -17.697 -0.156 18.307 1.00 90.62 84 SER A C 1
ATOM 665 O O . SER A 1 84 ? -17.499 -1.362 18.495 1.00 90.62 84 SER A O 1
ATOM 667 N N . LEU A 1 85 ? -17.120 0.803 19.036 1.00 90.12 85 LEU A N 1
ATOM 668 C CA . LEU A 1 85 ? -16.297 0.565 20.222 1.00 90.12 85 LEU A CA 1
ATOM 669 C C . LEU A 1 85 ? -17.107 0.566 21.526 1.00 90.12 85 LEU A C 1
ATOM 671 O O . LEU A 1 85 ? -16.551 0.160 22.550 1.00 90.12 85 LEU A O 1
ATOM 675 N N . GLU A 1 86 ? -18.388 0.948 21.466 1.00 92.62 86 GLU A N 1
ATOM 676 C CA . GLU A 1 86 ? -19.302 1.083 22.608 1.00 92.62 86 GLU A CA 1
ATOM 677 C C . GLU A 1 86 ? -18.804 2.120 23.636 1.00 92.62 86 GLU A C 1
ATOM 679 O O . GLU A 1 86 ? -18.816 1.873 24.842 1.00 92.62 86 GLU A O 1
ATOM 684 N N . ILE A 1 87 ? -18.345 3.279 23.149 1.00 91.94 87 ILE A N 1
ATOM 685 C CA . ILE A 1 87 ? -17.819 4.397 23.955 1.00 91.94 87 ILE A CA 1
ATOM 686 C C . ILE A 1 87 ? -18.568 5.701 23.649 1.00 91.94 87 ILE A C 1
ATOM 688 O O . ILE A 1 87 ? -19.153 5.838 22.575 1.00 91.94 87 ILE A O 1
ATOM 692 N N . SER A 1 88 ? -18.559 6.668 24.574 1.00 92.44 88 SER A N 1
ATOM 693 C CA . SER A 1 88 ? -19.304 7.929 24.402 1.00 92.44 88 SER A CA 1
ATOM 694 C C . SER A 1 88 ? -18.442 9.056 23.839 1.00 92.44 88 SER A C 1
ATOM 696 O O . SER A 1 88 ? -18.940 9.896 23.088 1.00 92.44 88 SER A O 1
ATOM 698 N N . THR A 1 89 ? -17.155 9.095 24.188 1.00 91.06 89 THR A N 1
ATOM 699 C CA . THR A 1 89 ? -16.211 10.106 23.696 1.00 91.06 89 THR A CA 1
ATOM 700 C C . THR A 1 89 ? -14.939 9.478 23.132 1.00 91.06 89 THR A C 1
ATOM 702 O O . THR A 1 89 ? -14.601 8.328 23.401 1.00 91.06 89 THR A O 1
ATOM 705 N N . VAL A 1 90 ? -14.205 10.249 22.325 1.00 84.44 90 VAL A N 1
ATOM 706 C CA . VAL A 1 90 ? -12.925 9.803 21.741 1.00 84.44 90 VAL A CA 1
ATOM 707 C C . VAL A 1 90 ? -11.819 9.636 22.785 1.00 84.44 90 VAL A C 1
ATOM 709 O O . VAL A 1 90 ? -10.871 8.895 22.547 1.00 84.44 90 VAL A O 1
ATOM 712 N N . ASP A 1 91 ? -11.951 10.280 23.945 1.00 86.00 91 ASP A N 1
ATOM 713 C CA . ASP A 1 91 ? -10.984 10.177 25.044 1.00 86.00 91 ASP A CA 1
ATOM 714 C C . ASP A 1 91 ? -11.043 8.796 25.720 1.00 86.00 91 ASP A C 1
ATOM 716 O O . ASP A 1 91 ? -10.112 8.382 26.405 1.00 86.00 91 ASP A O 1
ATOM 720 N N . GLU A 1 92 ? -12.132 8.053 25.501 1.00 88.06 92 GLU A N 1
ATOM 721 C CA . GLU A 1 92 ? -12.317 6.687 25.988 1.00 88.06 92 GLU A CA 1
ATOM 722 C C . GLU A 1 92 ? -11.695 5.627 25.060 1.00 88.06 92 GLU A C 1
ATOM 724 O O . GLU A 1 92 ? -11.782 4.432 25.357 1.00 88.06 92 GLU A O 1
ATOM 729 N N . ILE A 1 93 ? -11.077 6.018 23.933 1.00 85.75 93 ILE A N 1
ATOM 730 C CA . ILE A 1 93 ? -10.440 5.069 23.008 1.00 85.75 93 ILE A CA 1
ATOM 731 C C . ILE A 1 93 ? -9.324 4.310 23.756 1.00 85.75 93 ILE A C 1
ATOM 733 O O . ILE A 1 93 ? -8.320 4.906 24.148 1.00 85.75 93 ILE A O 1
ATOM 737 N N . PRO A 1 94 ? -9.430 2.975 23.926 1.00 81.31 94 PRO A N 1
ATOM 738 C CA . PRO A 1 94 ? -8.566 2.240 24.850 1.00 81.31 94 PRO A CA 1
ATOM 739 C C . PRO A 1 94 ? -7.234 1.797 24.220 1.00 81.31 94 PRO A C 1
ATOM 741 O O . PRO A 1 94 ? -6.604 0.849 24.690 1.00 81.31 94 PRO A O 1
ATOM 744 N N . PHE A 1 95 ? -6.829 2.407 23.104 1.00 82.88 95 PHE A N 1
ATOM 745 C CA . PHE A 1 95 ? -5.657 2.002 22.332 1.00 82.88 95 PHE A CA 1
ATOM 746 C C . PHE A 1 95 ? -5.073 3.159 21.521 1.00 82.88 95 PHE A C 1
ATOM 748 O O . PHE A 1 95 ? -5.749 4.124 21.183 1.00 82.88 95 PHE A O 1
ATOM 755 N N . SER A 1 96 ? -3.802 3.026 21.153 1.00 83.12 96 SER A N 1
ATOM 756 C CA . SER A 1 96 ? -3.151 3.913 20.191 1.00 83.12 96 SER A CA 1
ATOM 757 C C . SER A 1 96 ? -3.121 3.267 18.809 1.00 83.12 96 SER A C 1
ATOM 759 O O . SER A 1 96 ? -2.952 2.052 18.691 1.00 83.12 96 SER A O 1
ATOM 761 N N . VAL A 1 97 ? -3.230 4.083 17.762 1.00 82.75 97 VAL A N 1
ATOM 762 C CA . VAL A 1 97 ? -3.115 3.639 16.368 1.00 82.75 97 VAL A CA 1
ATOM 763 C C . VAL A 1 97 ? -1.764 4.073 15.809 1.00 82.75 97 VAL A C 1
ATOM 765 O O . VAL A 1 97 ? -1.382 5.234 15.926 1.00 82.75 97 VAL A O 1
ATOM 768 N N . ILE A 1 98 ? -1.051 3.139 15.180 1.00 86.00 98 ILE A N 1
ATOM 769 C CA . ILE A 1 98 ? 0.122 3.431 14.350 1.00 86.00 98 ILE A CA 1
ATOM 770 C C . ILE A 1 98 ? -0.251 3.073 12.916 1.00 86.00 98 ILE A C 1
ATOM 772 O O . ILE A 1 98 ? -0.557 1.914 12.634 1.00 86.00 98 ILE A O 1
ATOM 776 N N . LEU A 1 99 ? -0.211 4.053 12.016 1.00 87.88 99 LEU A N 1
ATOM 777 C CA . LEU A 1 99 ? -0.366 3.809 10.586 1.00 87.88 99 LEU A CA 1
ATOM 778 C C . LEU A 1 99 ? 1.009 3.567 9.969 1.00 87.88 99 LEU A C 1
ATOM 780 O O . LEU A 1 99 ? 1.924 4.374 10.127 1.00 87.88 99 LEU A O 1
ATOM 784 N N . LEU A 1 100 ? 1.143 2.436 9.283 1.00 89.69 100 LEU A N 1
ATOM 785 C CA . LEU A 1 100 ? 2.329 2.078 8.522 1.00 89.69 100 LEU A CA 1
ATOM 786 C C . LEU A 1 100 ? 1.951 2.046 7.043 1.00 89.69 100 LEU A C 1
ATOM 788 O O . LEU A 1 100 ? 1.074 1.277 6.656 1.00 89.69 100 LEU A O 1
ATOM 792 N N . ASP A 1 101 ? 2.620 2.869 6.241 1.00 89.62 101 ASP A N 1
ATOM 793 C CA . ASP A 1 101 ? 2.426 2.946 4.792 1.00 89.62 101 ASP A CA 1
ATOM 794 C C . ASP A 1 101 ? 3.696 2.486 4.062 1.00 89.62 101 ASP A C 1
ATOM 796 O O . ASP A 1 101 ? 4.819 2.797 4.467 1.00 89.62 101 ASP A O 1
ATOM 800 N N . GLY A 1 102 ? 3.519 1.700 3.002 1.00 91.56 102 GLY A N 1
ATOM 801 C CA . GLY A 1 102 ? 4.607 1.146 2.213 1.00 91.56 102 GLY A CA 1
ATOM 802 C C . GLY A 1 102 ? 4.137 0.163 1.141 1.00 91.56 102 GLY A C 1
ATOM 803 O O . GLY A 1 102 ? 3.273 -0.681 1.364 1.00 91.56 102 GLY A O 1
ATOM 804 N N . ILE A 1 103 ? 4.784 0.223 -0.024 1.00 93.62 103 ILE A N 1
ATOM 805 C CA . ILE A 1 103 ? 4.413 -0.550 -1.223 1.00 93.62 103 ILE A CA 1
ATOM 806 C C . ILE A 1 103 ? 4.705 -2.059 -1.140 1.00 93.62 103 ILE A C 1
ATOM 808 O O . ILE A 1 103 ? 4.258 -2.809 -2.000 1.00 93.62 103 ILE A O 1
ATOM 812 N N . LEU A 1 104 ? 5.463 -2.509 -0.135 1.00 95.88 104 LEU A N 1
ATOM 813 C CA . LEU A 1 104 ? 5.886 -3.906 0.031 1.00 95.88 104 LEU A CA 1
ATOM 814 C C . LEU A 1 104 ? 5.588 -4.461 1.431 1.00 95.88 104 LEU A C 1
ATOM 816 O O . LEU A 1 104 ? 6.105 -5.510 1.787 1.00 95.88 104 LEU A O 1
ATOM 820 N N . LEU A 1 105 ? 4.756 -3.811 2.252 1.00 95.50 105 LEU A N 1
ATOM 821 C CA . LEU A 1 105 ? 4.491 -4.280 3.626 1.00 95.50 105 LEU A CA 1
ATOM 822 C C . LEU A 1 105 ? 3.926 -5.707 3.681 1.00 95.50 105 LEU A C 1
ATOM 824 O O . LEU A 1 105 ? 4.238 -6.466 4.600 1.00 95.50 105 LEU A O 1
ATOM 828 N N . PHE A 1 106 ? 3.128 -6.066 2.675 1.00 95.06 106 PHE A N 1
ATOM 829 C CA . PHE A 1 106 ? 2.475 -7.366 2.545 1.00 95.06 106 PHE A CA 1
ATOM 830 C C . PHE A 1 106 ? 3.059 -8.203 1.398 1.00 95.06 106 PHE A C 1
ATOM 832 O O . PHE A 1 106 ? 2.337 -8.968 0.757 1.00 95.06 106 PHE A O 1
ATOM 839 N N . HIS A 1 107 ? 4.362 -8.059 1.134 1.00 96.19 107 HIS A N 1
ATOM 840 C CA . HIS A 1 107 ? 5.048 -8.870 0.132 1.00 96.19 107 HIS A CA 1
ATOM 841 C C . HIS A 1 107 ? 4.980 -10.376 0.467 1.00 96.19 107 HIS A C 1
ATOM 843 O O . HIS A 1 107 ? 4.912 -10.793 1.624 1.00 96.19 107 HIS A O 1
ATOM 849 N N . ASP A 1 108 ? 5.054 -11.240 -0.538 1.00 95.50 108 ASP A N 1
ATOM 850 C CA . ASP A 1 108 ? 5.138 -12.680 -0.347 1.00 95.50 108 ASP A CA 1
ATOM 851 C C . ASP A 1 108 ? 6.371 -13.023 0.497 1.00 95.50 108 ASP A C 1
ATOM 853 O O . ASP A 1 108 ? 7.464 -12.522 0.245 1.00 95.50 108 ASP A O 1
ATOM 857 N N . ARG A 1 109 ? 6.214 -13.900 1.498 1.00 92.94 109 ARG A N 1
ATOM 858 C CA . ARG A 1 109 ? 7.348 -14.375 2.312 1.00 92.94 109 ARG A CA 1
ATOM 859 C C . ARG A 1 109 ? 8.479 -14.917 1.430 1.00 92.94 109 ARG A C 1
ATOM 861 O O . ARG A 1 109 ? 8.242 -15.843 0.654 1.00 92.94 109 ARG A O 1
ATOM 868 N N . ILE A 1 110 ? 9.673 -14.361 1.617 1.00 92.56 110 ILE A N 1
ATOM 869 C CA . ILE A 1 110 ? 10.927 -14.738 0.960 1.00 92.56 110 ILE A CA 1
ATOM 870 C C . ILE A 1 110 ? 11.897 -15.170 2.059 1.00 92.56 110 ILE A C 1
ATOM 872 O O . ILE A 1 110 ? 12.011 -14.492 3.082 1.00 92.56 110 ILE A O 1
ATOM 876 N N . ASP A 1 111 ? 12.576 -16.297 1.864 1.00 91.56 111 ASP A N 1
ATOM 877 C CA . ASP A 1 111 ? 13.524 -16.817 2.847 1.00 91.56 111 ASP A CA 1
ATOM 878 C C . ASP A 1 111 ? 14.659 -15.817 3.096 1.00 91.56 111 ASP A C 1
ATOM 880 O O . ASP A 1 111 ? 15.234 -15.259 2.164 1.00 91.56 111 ASP A O 1
ATOM 884 N N . GLY A 1 112 ? 14.965 -15.572 4.371 1.00 90.81 112 GLY A N 1
ATOM 885 C CA . GLY A 1 112 ? 15.987 -14.600 4.772 1.00 90.81 112 GLY A CA 1
ATOM 886 C C . GLY A 1 112 ? 15.580 -13.129 4.623 1.00 90.81 112 GLY A C 1
ATOM 887 O O . GLY A 1 112 ? 16.391 -12.262 4.921 1.00 90.81 112 GLY A O 1
ATOM 888 N N . CYS A 1 113 ? 14.344 -12.828 4.211 1.00 94.62 113 CYS A N 1
ATOM 889 C CA . CYS A 1 113 ? 13.811 -11.468 4.182 1.00 94.62 113 CYS A CA 1
ATOM 890 C C . CYS A 1 113 ? 12.786 -11.275 5.308 1.00 94.62 113 CYS A C 1
ATOM 892 O O . CYS A 1 113 ? 11.843 -12.060 5.458 1.00 94.62 113 CYS A O 1
ATOM 894 N N . ALA A 1 114 ? 12.963 -10.230 6.119 1.00 95.75 114 ALA A N 1
ATOM 895 C CA . ALA A 1 114 ? 11.997 -9.879 7.153 1.00 95.75 114 ALA A CA 1
ATOM 896 C C . ALA A 1 114 ? 10.653 -9.475 6.524 1.00 95.75 114 ALA A C 1
ATOM 898 O O . ALA A 1 114 ? 10.627 -8.821 5.490 1.00 95.75 114 ALA A O 1
ATOM 899 N N . TYR A 1 115 ? 9.542 -9.855 7.161 1.00 94.94 115 TYR A N 1
ATOM 900 C CA . TYR A 1 115 ? 8.188 -9.623 6.649 1.00 94.94 115 TYR A CA 1
ATOM 901 C C . TYR A 1 115 ? 7.428 -8.629 7.548 1.00 94.94 115 TYR A C 1
ATOM 903 O O . TYR A 1 115 ? 6.931 -9.046 8.603 1.00 94.94 115 TYR A O 1
ATOM 911 N N . PRO A 1 116 ? 7.320 -7.338 7.162 1.00 94.31 116 PRO A N 1
ATOM 912 C CA . PRO A 1 116 ? 6.699 -6.297 7.986 1.00 94.31 116 PRO A CA 1
ATOM 913 C C . PRO A 1 116 ? 5.241 -6.574 8.348 1.00 94.31 116 PRO A C 1
ATOM 915 O O . PRO A 1 116 ? 4.839 -6.314 9.478 1.00 94.31 116 PRO A O 1
ATOM 918 N N . GLY A 1 117 ? 4.465 -7.169 7.436 1.00 92.44 117 GLY A N 1
ATOM 919 C CA . GLY A 1 117 ? 3.048 -7.456 7.657 1.00 92.44 117 GLY A CA 1
ATOM 920 C C . GLY A 1 117 ? 2.751 -8.383 8.843 1.00 92.44 117 GLY A C 1
ATOM 921 O O . GLY A 1 117 ? 1.624 -8.392 9.324 1.00 92.44 117 GLY A O 1
ATOM 922 N N . ALA A 1 118 ? 3.732 -9.141 9.357 1.00 91.88 118 ALA A N 1
ATOM 923 C CA . ALA A 1 118 ? 3.557 -9.928 10.586 1.00 91.88 118 ALA A CA 1
ATOM 924 C C . ALA A 1 118 ? 3.506 -9.070 11.861 1.00 91.88 118 ALA A C 1
ATOM 926 O O . ALA A 1 118 ? 3.049 -9.550 12.894 1.00 91.88 118 ALA A O 1
ATOM 927 N N . GLU A 1 119 ? 3.967 -7.821 11.794 1.00 91.88 119 GLU A N 1
ATOM 928 C CA . GLU A 1 119 ? 3.939 -6.871 12.906 1.00 91.88 119 GLU A CA 1
ATOM 929 C C . GLU A 1 119 ? 2.685 -5.983 12.883 1.00 91.88 119 GLU A C 1
ATOM 931 O O . GLU A 1 119 ? 2.570 -5.079 13.711 1.00 91.88 119 GLU A O 1
ATOM 936 N N . CYS A 1 120 ? 1.766 -6.187 11.935 1.00 90.31 120 CYS A N 1
ATOM 937 C CA . CYS A 1 120 ? 0.544 -5.402 11.787 1.00 90.31 120 CYS A CA 1
ATOM 938 C C . CYS A 1 120 ? -0.642 -6.099 12.461 1.00 90.31 120 CYS A C 1
ATOM 940 O O . CYS A 1 120 ? -0.833 -7.304 12.327 1.00 90.31 120 CYS A O 1
ATOM 942 N N . ASP A 1 121 ? -1.465 -5.318 13.162 1.00 88.50 121 ASP A N 1
ATOM 943 C CA . ASP A 1 121 ? -2.671 -5.826 13.832 1.00 88.50 121 ASP A CA 1
ATOM 944 C C . ASP A 1 121 ? -3.869 -5.919 12.868 1.00 88.50 121 ASP A C 1
ATOM 946 O O . ASP A 1 121 ? -4.757 -6.749 13.045 1.00 88.50 121 ASP A O 1
ATOM 950 N N . ALA A 1 122 ? -3.855 -5.082 11.830 1.00 89.62 122 ALA A N 1
ATOM 951 C CA . ALA A 1 122 ? -4.769 -5.081 10.697 1.00 89.62 122 ALA A CA 1
ATOM 952 C C . ALA A 1 122 ? -3.963 -4.802 9.424 1.00 89.62 122 ALA A C 1
ATOM 954 O O . ALA A 1 122 ? -3.008 -4.021 9.459 1.00 89.62 122 ALA A O 1
ATOM 955 N N . GLY A 1 123 ? -4.343 -5.417 8.304 1.00 92.25 123 GLY A N 1
ATOM 956 C CA . GLY A 1 123 ? -3.763 -5.119 6.998 1.00 92.25 123 GLY A CA 1
ATOM 957 C C . GLY A 1 123 ? -4.714 -4.313 6.123 1.00 92.25 123 GLY A C 1
ATOM 958 O O . GLY A 1 123 ? -5.890 -4.650 6.019 1.00 92.25 123 GLY A O 1
ATOM 959 N N . LEU A 1 124 ? -4.198 -3.280 5.464 1.00 93.81 124 LEU A N 1
ATOM 960 C CA . LEU A 1 124 ? -4.918 -2.490 4.467 1.00 93.81 124 LEU A CA 1
ATOM 961 C C . LEU A 1 124 ? -4.149 -2.587 3.149 1.00 93.81 124 LEU A C 1
ATOM 963 O O . LEU A 1 124 ? -3.003 -2.153 3.070 1.00 93.81 124 LEU A O 1
ATOM 967 N N . PHE A 1 125 ? -4.758 -3.177 2.125 1.00 94.56 125 PHE A N 1
ATOM 968 C CA . PHE A 1 125 ? -4.168 -3.318 0.799 1.00 94.56 125 PHE A CA 1
ATOM 969 C C . PHE A 1 125 ? -4.968 -2.491 -0.205 1.00 94.56 125 PHE A C 1
ATOM 971 O O . PHE A 1 125 ? -6.008 -2.923 -0.710 1.00 94.56 125 PHE A O 1
ATOM 978 N N . VAL A 1 126 ? -4.473 -1.286 -0.475 1.00 93.00 126 VAL A N 1
ATOM 979 C CA . VAL A 1 126 ? -5.081 -0.352 -1.422 1.00 93.00 126 VAL A CA 1
ATOM 980 C C . VAL A 1 126 ? -4.480 -0.591 -2.806 1.00 93.00 126 VAL A C 1
ATOM 982 O O . VAL A 1 126 ? -3.267 -0.488 -2.978 1.00 93.00 126 VAL A O 1
ATOM 985 N N . PHE A 1 127 ? -5.311 -0.900 -3.801 1.00 93.69 127 PHE A N 1
ATOM 986 C CA . PHE A 1 127 ? -4.878 -1.080 -5.193 1.00 93.69 127 PHE A CA 1
ATOM 987 C C . PHE A 1 127 ? -5.595 -0.106 -6.137 1.00 93.69 127 PHE A C 1
ATOM 989 O O . PHE A 1 127 ? -6.444 0.671 -5.715 1.00 93.69 127 PHE A O 1
ATOM 996 N N . ALA A 1 128 ? -5.235 -0.104 -7.414 1.00 93.56 128 ALA A N 1
ATOM 997 C CA . ALA A 1 128 ? -6.009 0.506 -8.494 1.00 93.56 128 ALA A CA 1
ATOM 998 C C . ALA A 1 128 ? -5.756 -0.284 -9.780 1.00 93.56 128 ALA A C 1
ATOM 1000 O O . ALA A 1 128 ? -4.821 -1.087 -9.843 1.00 93.56 128 ALA A O 1
ATOM 1001 N N . GLN A 1 129 ? -6.564 -0.044 -10.806 1.00 93.69 129 GLN A N 1
ATOM 1002 C CA . GLN A 1 129 ? -6.370 -0.619 -12.126 1.00 93.69 129 GLN A CA 1
ATOM 1003 C C . GLN A 1 129 ? -4.996 -0.244 -12.679 1.00 93.69 129 GLN A C 1
ATOM 1005 O O . GLN A 1 129 ? -4.479 0.858 -12.463 1.00 93.69 129 GLN A O 1
ATOM 1010 N N . ARG A 1 130 ? -4.403 -1.167 -13.440 1.00 95.25 130 ARG A N 1
ATOM 1011 C CA . ARG A 1 130 ? -3.047 -1.024 -13.980 1.00 95.25 130 ARG A CA 1
ATOM 1012 C C . ARG A 1 130 ? -2.859 0.286 -14.745 1.00 95.25 130 ARG A C 1
ATOM 1014 O O . ARG A 1 130 ? -1.833 0.940 -14.583 1.00 95.25 130 ARG A O 1
ATOM 1021 N N . HIS A 1 131 ? -3.840 0.680 -15.560 1.00 94.06 131 HIS A N 1
ATOM 1022 C CA . HIS A 1 131 ? -3.781 1.934 -16.314 1.00 94.06 131 HIS A CA 1
ATOM 1023 C C . HIS A 1 131 ? -3.770 3.162 -15.388 1.00 94.06 131 HIS A C 1
ATOM 1025 O O . HIS A 1 131 ? -2.995 4.087 -15.622 1.00 94.06 131 HIS A O 1
ATOM 1031 N N . THR A 1 132 ? -4.568 3.153 -14.312 1.00 93.75 132 THR A N 1
ATOM 1032 C CA . THR A 1 132 ? -4.597 4.219 -13.302 1.00 93.75 132 THR A CA 1
ATOM 1033 C C . THR A 1 132 ? -3.245 4.307 -12.600 1.00 93.75 132 THR A C 1
ATOM 1035 O O 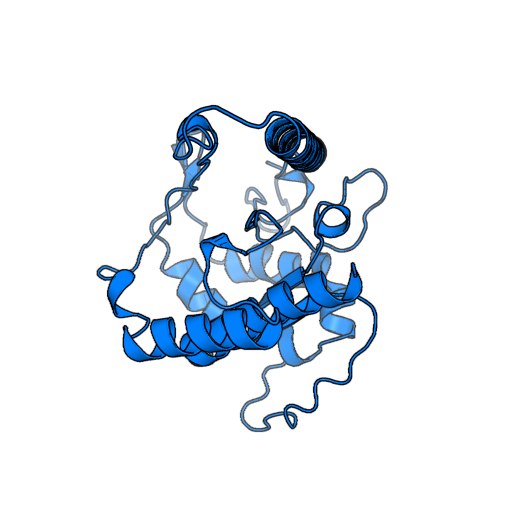. THR A 1 132 ? -2.695 5.395 -12.444 1.00 93.75 132 THR A O 1
ATOM 1038 N N . LEU A 1 133 ? -2.676 3.164 -12.203 1.00 94.75 133 LEU A N 1
ATOM 1039 C CA . LEU A 1 133 ? -1.362 3.107 -11.560 1.00 94.75 133 LEU A CA 1
ATOM 1040 C C . LEU A 1 133 ? -0.247 3.604 -12.483 1.00 94.75 133 LEU A C 1
ATOM 1042 O O . LEU A 1 133 ? 0.588 4.384 -12.028 1.00 94.75 133 LEU A O 1
ATOM 1046 N N . LYS A 1 134 ? -0.261 3.210 -13.765 1.00 95.56 134 LYS A N 1
ATOM 1047 C CA . LYS A 1 134 ? 0.702 3.682 -14.769 1.00 95.56 134 LYS A CA 1
ATOM 1048 C C . LYS A 1 134 ? 0.641 5.201 -14.902 1.00 95.56 134 LYS A C 1
ATOM 1050 O O . LYS A 1 134 ? 1.641 5.871 -14.669 1.00 95.56 134 LYS A O 1
ATOM 1055 N N . GLN A 1 135 ? -0.556 5.740 -15.146 1.00 94.19 135 GLN A N 1
ATOM 1056 C CA . GLN A 1 135 ? -0.783 7.181 -15.258 1.00 94.19 135 GLN A CA 1
ATOM 1057 C C . GLN A 1 135 ? -0.307 7.934 -14.007 1.00 94.19 135 GLN A C 1
ATOM 1059 O O . GLN A 1 135 ? 0.391 8.940 -14.113 1.00 94.19 135 GLN A O 1
ATOM 1064 N N . ARG A 1 136 ? -0.657 7.445 -12.808 1.00 91.94 136 ARG A N 1
ATOM 1065 C CA . ARG A 1 136 ? -0.248 8.065 -11.538 1.00 91.94 136 ARG A CA 1
ATOM 1066 C C . ARG A 1 136 ? 1.263 7.987 -11.312 1.00 91.94 136 ARG A C 1
ATOM 1068 O O . ARG A 1 136 ? 1.811 8.917 -10.733 1.00 91.94 136 ARG A O 1
ATOM 1075 N N . ARG A 1 137 ? 1.932 6.898 -11.713 1.00 92.75 137 ARG A N 1
ATOM 1076 C CA . ARG A 1 137 ? 3.387 6.727 -11.559 1.00 92.75 137 ARG A CA 1
ATOM 1077 C C . ARG A 1 137 ? 4.148 7.658 -12.499 1.00 92.75 137 ARG A C 1
ATOM 1079 O O . ARG A 1 137 ? 5.027 8.368 -12.030 1.00 92.75 137 ARG A O 1
ATOM 1086 N N . GLU A 1 138 ? 3.776 7.685 -13.775 1.00 92.56 138 GLU A N 1
ATOM 1087 C CA . GLU A 1 138 ? 4.427 8.507 -14.806 1.00 92.56 138 GLU A CA 1
ATOM 1088 C C . GLU A 1 138 ? 4.232 10.013 -14.574 1.00 92.56 138 GLU A C 1
ATOM 1090 O O . GLU A 1 138 ? 5.059 10.813 -14.993 1.00 92.56 138 GLU A O 1
ATOM 1095 N N . ALA A 1 139 ? 3.172 10.411 -13.864 1.00 90.25 139 ALA A N 1
ATOM 1096 C CA . ALA A 1 139 ? 2.935 11.803 -13.486 1.00 90.25 139 ALA A CA 1
ATOM 1097 C C . ALA A 1 139 ? 3.753 12.283 -12.265 1.00 90.25 139 ALA A C 1
ATOM 1099 O O . ALA A 1 139 ? 3.657 13.456 -11.898 1.00 90.25 139 ALA A O 1
ATOM 1100 N N . ARG A 1 140 ? 4.510 11.412 -11.580 1.00 87.62 140 ARG A N 1
ATOM 1101 C CA . ARG A 1 140 ? 5.296 11.800 -10.392 1.00 87.62 140 ARG A CA 1
ATOM 1102 C C . ARG A 1 140 ? 6.528 12.604 -10.785 1.00 87.62 140 ARG A C 1
ATOM 1104 O O . ARG A 1 140 ? 7.351 12.134 -11.562 1.00 87.62 140 ARG A O 1
ATOM 1111 N N . THR A 1 141 ? 6.687 13.789 -10.195 1.00 77.81 141 THR A N 1
ATOM 1112 C CA . THR A 1 141 ? 7.836 14.669 -10.448 1.00 77.81 141 THR A CA 1
ATOM 1113 C C . THR A 1 141 ? 9.055 14.222 -9.640 1.00 77.81 141 THR A C 1
ATOM 1115 O O . THR A 1 141 ? 9.430 14.859 -8.658 1.00 77.81 141 THR A O 1
ATOM 1118 N N . GLY A 1 142 ? 9.653 13.096 -10.032 1.00 79.56 142 GLY A N 1
ATOM 1119 C CA . GLY A 1 142 ? 10.847 12.536 -9.398 1.00 79.56 142 GLY A CA 1
ATOM 1120 C C . GLY A 1 142 ? 10.686 12.168 -7.913 1.00 79.56 142 GLY A C 1
ATOM 1121 O O . GLY A 1 142 ? 9.651 12.364 -7.278 1.00 79.56 142 GLY A O 1
ATOM 1122 N N . TYR A 1 143 ? 11.740 11.591 -7.348 1.00 81.00 143 TYR A N 1
ATOM 1123 C CA . TYR A 1 143 ? 11.809 11.108 -5.976 1.00 81.00 143 TYR A CA 1
ATOM 1124 C C . TYR A 1 143 ? 13.067 11.644 -5.309 1.00 81.00 143 TYR A C 1
ATOM 1126 O O . TYR A 1 143 ? 14.177 11.448 -5.802 1.00 81.00 143 TYR A O 1
ATOM 1134 N N . THR A 1 144 ? 12.918 12.277 -4.150 1.00 80.12 144 THR A N 1
ATOM 1135 C CA . THR A 1 144 ? 14.066 12.682 -3.336 1.00 80.12 144 THR A CA 1
ATOM 1136 C C . THR A 1 144 ? 14.691 11.448 -2.687 1.00 80.12 144 THR A C 1
ATOM 1138 O O . THR A 1 144 ? 14.094 10.820 -1.813 1.00 80.12 144 THR A O 1
ATOM 1141 N N . THR A 1 145 ? 15.913 11.109 -3.086 1.00 81.31 145 THR A N 1
ATOM 1142 C CA . THR A 1 145 ? 16.713 10.029 -2.493 1.00 81.31 145 THR A CA 1
ATOM 1143 C C . THR A 1 145 ? 17.910 10.603 -1.732 1.00 81.31 145 THR A C 1
ATOM 1145 O O . THR A 1 145 ? 18.208 11.795 -1.808 1.00 81.31 145 THR A O 1
ATOM 1148 N N . LYS A 1 146 ? 18.644 9.749 -1.005 1.00 78.44 146 LYS A N 1
ATOM 1149 C CA . LYS A 1 146 ? 19.905 10.152 -0.352 1.00 78.44 146 LYS A CA 1
ATOM 1150 C C . LYS A 1 146 ? 20.983 10.584 -1.351 1.00 78.44 146 LYS A C 1
ATOM 1152 O O . LYS A 1 146 ? 21.885 11.324 -0.972 1.00 78.44 146 LYS A O 1
ATOM 1157 N N . GLU A 1 147 ? 20.904 10.101 -2.587 1.00 77.56 147 GLU A N 1
ATOM 1158 C CA . GLU A 1 147 ? 21.897 10.324 -3.641 1.00 77.56 147 GLU A CA 1
ATOM 1159 C C . GLU A 1 147 ? 21.513 11.471 -4.593 1.00 77.56 147 GLU A C 1
ATOM 1161 O O . GLU A 1 147 ? 22.304 11.841 -5.457 1.00 77.56 147 GLU A O 1
ATOM 1166 N N . GLY A 1 148 ? 20.325 12.061 -4.423 1.00 83.69 148 GLY A N 1
ATOM 1167 C CA . GLY A 1 148 ? 19.794 13.118 -5.280 1.00 83.69 148 GLY A CA 1
ATOM 1168 C C . GLY A 1 148 ? 18.358 12.841 -5.713 1.00 83.69 148 GLY A C 1
ATOM 1169 O O . GLY A 1 148 ? 17.649 12.045 -5.097 1.00 83.69 148 GLY A O 1
ATOM 1170 N N . ILE A 1 149 ? 17.919 13.510 -6.775 1.00 85.25 149 ILE A N 1
ATOM 1171 C CA . ILE A 1 149 ? 16.596 13.283 -7.362 1.00 85.25 149 ILE A CA 1
ATOM 1172 C C . ILE A 1 149 ? 16.687 12.064 -8.285 1.00 85.25 149 ILE A C 1
ATOM 1174 O O . ILE A 1 149 ? 17.497 12.046 -9.208 1.00 85.25 149 ILE A O 1
ATOM 1178 N N . TRP A 1 150 ? 15.869 11.050 -8.018 1.00 88.12 150 TRP A N 1
ATOM 1179 C CA . TRP A 1 150 ? 15.639 9.920 -8.911 1.00 88.12 150 TRP A CA 1
ATOM 1180 C C . TRP A 1 150 ? 14.421 10.207 -9.784 1.00 88.12 150 TRP A C 1
ATOM 1182 O O . TRP A 1 150 ? 13.384 10.622 -9.276 1.00 88.12 150 TRP A O 1
ATOM 1192 N N . GLU A 1 151 ? 14.520 9.956 -11.080 1.00 90.38 151 GLU A N 1
ATOM 1193 C CA . GLU A 1 151 ? 13.385 9.986 -11.998 1.00 90.38 151 GLU A CA 1
ATOM 1194 C C . GLU A 1 151 ? 13.294 8.620 -12.664 1.00 90.38 151 GLU A C 1
ATOM 1196 O O . GLU A 1 151 ? 14.314 8.033 -13.033 1.00 90.38 151 GLU A O 1
ATOM 1201 N N . ASP A 1 152 ? 12.077 8.094 -12.767 1.00 93.75 152 ASP A N 1
ATOM 1202 C CA . ASP A 1 152 ? 11.867 6.808 -13.413 1.00 93.75 152 ASP A CA 1
ATOM 1203 C C . ASP A 1 152 ? 12.290 6.914 -14.891 1.00 93.75 152 ASP A C 1
ATOM 1205 O O . ASP A 1 152 ? 11.805 7.800 -15.600 1.00 93.75 152 ASP A O 1
ATOM 1209 N N . PRO A 1 153 ? 13.181 6.039 -15.393 1.00 93.31 153 PRO A N 1
ATOM 1210 C CA . PRO A 1 153 ? 13.531 6.047 -16.806 1.00 93.31 153 PRO A CA 1
ATOM 1211 C C . PRO A 1 153 ? 12.320 5.674 -17.684 1.00 93.31 153 PRO A C 1
ATOM 1213 O O . PRO A 1 153 ? 11.339 5.102 -17.195 1.00 93.31 153 PRO A O 1
ATOM 1216 N N . PRO A 1 154 ? 12.374 5.946 -19.001 1.00 92.81 154 PRO A N 1
ATOM 1217 C CA . PRO A 1 154 ? 11.324 5.519 -19.922 1.00 92.81 154 PRO A CA 1
ATOM 1218 C C . PRO A 1 154 ? 11.001 4.026 -19.770 1.00 92.81 154 PRO A C 1
ATOM 1220 O O . PRO A 1 154 ? 11.908 3.208 -19.622 1.00 92.81 154 PRO A O 1
ATOM 1223 N N . GLU A 1 155 ? 9.712 3.675 -19.808 1.00 94.50 155 GLU A N 1
ATOM 1224 C CA . GLU A 1 155 ? 9.201 2.299 -19.655 1.00 94.50 155 GLU A CA 1
ATOM 1225 C C . GLU A 1 155 ? 9.459 1.637 -18.283 1.00 94.50 155 GLU A C 1
ATOM 1227 O O . GLU A 1 155 ? 9.195 0.443 -18.112 1.00 94.50 155 GLU A O 1
ATOM 1232 N N . TYR A 1 156 ? 9.928 2.369 -17.264 1.00 96.50 156 TYR A N 1
ATOM 1233 C CA . TYR A 1 156 ? 10.208 1.808 -15.932 1.00 96.50 156 TYR A CA 1
ATOM 1234 C C . TYR A 1 156 ? 8.982 1.152 -15.280 1.00 96.50 156 TYR A C 1
ATOM 1236 O O . TYR A 1 156 ? 9.095 0.106 -14.637 1.00 96.50 156 TYR A O 1
ATOM 1244 N N . PHE A 1 157 ? 7.786 1.719 -15.480 1.00 97.00 157 PHE A N 1
ATOM 1245 C CA . PHE A 1 157 ? 6.559 1.132 -14.938 1.00 97.00 157 PHE A CA 1
ATOM 1246 C C . PHE A 1 157 ? 6.293 -0.269 -15.504 1.00 97.00 157 PHE A C 1
ATOM 1248 O O . PHE A 1 157 ? 6.013 -1.204 -14.753 1.00 97.00 157 PHE A O 1
ATOM 1255 N N . ASP A 1 158 ? 6.395 -0.418 -16.824 1.00 96.88 158 ASP A N 1
ATOM 1256 C CA . ASP A 1 158 ? 6.083 -1.666 -17.518 1.00 96.88 158 ASP A CA 1
ATOM 1257 C C . ASP A 1 158 ? 7.201 -2.708 -17.376 1.00 96.88 158 ASP A C 1
ATOM 1259 O O . ASP A 1 158 ? 6.916 -3.905 -17.329 1.00 96.88 158 ASP A O 1
ATOM 1263 N N . SER A 1 159 ? 8.455 -2.259 -17.277 1.00 97.06 159 SER A N 1
ATOM 1264 C CA . SER A 1 159 ? 9.639 -3.123 -17.194 1.00 97.06 159 SER A CA 1
ATOM 1265 C C . SER A 1 159 ? 10.020 -3.541 -15.771 1.00 97.06 159 SER A C 1
ATOM 1267 O O . SER A 1 159 ? 10.578 -4.624 -15.598 1.00 97.06 159 SER A O 1
ATOM 1269 N N . ILE A 1 160 ? 9.719 -2.724 -14.753 1.00 97.69 160 ILE A N 1
ATOM 1270 C CA . ILE A 1 160 ? 10.115 -2.974 -13.356 1.00 97.69 160 ILE A CA 1
ATOM 1271 C C . ILE A 1 160 ? 8.911 -2.935 -12.414 1.00 97.69 160 ILE A C 1
ATOM 1273 O O . ILE A 1 160 ? 8.594 -3.955 -11.801 1.00 97.69 160 ILE A O 1
ATOM 1277 N N . VAL A 1 161 ? 8.216 -1.796 -12.305 1.00 97.00 161 VAL A N 1
ATOM 1278 C CA . VAL A 1 161 ? 7.215 -1.569 -11.237 1.00 97.00 161 VAL A CA 1
ATOM 1279 C C . VAL A 1 161 ? 6.097 -2.610 -11.274 1.00 97.00 161 VAL A C 1
ATOM 1281 O O . VAL A 1 161 ? 5.825 -3.273 -10.273 1.00 97.00 161 VAL A O 1
ATOM 1284 N N . TRP A 1 162 ? 5.439 -2.774 -12.423 1.00 97.56 162 TRP A N 1
ATOM 1285 C CA . TRP A 1 162 ? 4.304 -3.684 -12.554 1.00 97.56 162 TRP A CA 1
ATOM 1286 C C . TRP A 1 162 ? 4.707 -5.164 -12.445 1.00 97.56 162 TRP A C 1
ATOM 1288 O O . TRP A 1 162 ? 4.077 -5.884 -11.662 1.00 97.56 162 TRP A O 1
ATOM 1298 N N . PRO A 1 163 ? 5.760 -5.648 -13.139 1.00 97.19 163 PRO A N 1
ATOM 1299 C CA . PRO A 1 163 ? 6.258 -7.008 -12.939 1.00 97.19 163 PRO A CA 1
ATOM 1300 C C . PRO A 1 163 ? 6.606 -7.315 -11.479 1.00 97.19 163 PRO A C 1
ATOM 1302 O O . PRO A 1 163 ? 6.226 -8.374 -10.975 1.00 97.19 163 PRO A O 1
ATOM 1305 N N . ASN A 1 164 ? 7.262 -6.389 -10.775 1.00 97.81 164 ASN A N 1
ATOM 1306 C CA . ASN A 1 164 ? 7.614 -6.578 -9.372 1.00 97.81 164 ASN A CA 1
ATOM 1307 C C . ASN A 1 164 ? 6.399 -6.558 -8.451 1.00 97.81 164 ASN A C 1
ATOM 1309 O O . ASN A 1 164 ? 6.304 -7.407 -7.565 1.00 97.81 164 ASN A O 1
ATOM 1313 N N . PHE A 1 165 ? 5.433 -5.670 -8.688 1.00 97.56 165 PHE A N 1
ATOM 1314 C CA . PHE A 1 165 ? 4.164 -5.691 -7.966 1.00 97.56 165 PHE A CA 1
ATOM 1315 C C . PHE A 1 165 ? 3.496 -7.071 -8.055 1.00 97.56 165 PHE A C 1
ATOM 1317 O O . PHE A 1 165 ? 3.142 -7.647 -7.024 1.00 97.56 165 PHE A O 1
ATOM 1324 N N . VAL A 1 166 ? 3.392 -7.634 -9.265 1.00 97.00 166 VAL A N 1
ATOM 1325 C CA . VAL A 1 166 ? 2.799 -8.962 -9.493 1.00 97.00 166 VAL A CA 1
ATOM 1326 C C . VAL A 1 166 ? 3.627 -10.069 -8.837 1.00 97.00 166 VAL A C 1
ATOM 1328 O O . VAL A 1 166 ? 3.071 -10.955 -8.183 1.00 97.00 166 VAL A O 1
ATOM 1331 N N . LYS A 1 167 ? 4.954 -10.017 -8.987 1.00 96.88 167 LYS A N 1
ATOM 1332 C CA . LYS A 1 167 ? 5.897 -10.996 -8.432 1.00 96.88 167 LYS A CA 1
ATOM 1333 C C . LYS A 1 167 ? 5.828 -11.051 -6.909 1.00 96.88 167 LYS A C 1
ATOM 1335 O O . LYS A 1 167 ? 5.749 -12.139 -6.346 1.00 96.88 167 LYS A O 1
ATOM 1340 N N . TYR A 1 168 ? 5.871 -9.896 -6.251 1.00 97.62 168 TYR A N 1
ATOM 1341 C CA . TYR A 1 168 ? 5.979 -9.805 -4.800 1.00 97.62 168 TYR A CA 1
ATOM 1342 C C . TYR A 1 168 ? 4.629 -9.827 -4.081 1.00 97.62 168 TYR A C 1
ATOM 1344 O O . TYR A 1 168 ? 4.630 -9.924 -2.866 1.00 97.62 168 TYR A O 1
ATOM 1352 N N . HIS A 1 169 ? 3.490 -9.812 -4.778 1.00 96.62 169 HIS A N 1
ATOM 1353 C CA . HIS A 1 169 ? 2.159 -9.916 -4.157 1.00 96.62 169 HIS A CA 1
ATOM 1354 C C . HIS A 1 169 ? 1.335 -11.087 -4.703 1.00 96.62 169 HIS A C 1
ATOM 1356 O O . HIS A 1 169 ? 0.100 -11.064 -4.671 1.00 96.62 169 HIS A O 1
ATOM 1362 N N . SER A 1 170 ? 1.991 -12.139 -5.203 1.00 96.06 170 SER A N 1
ATOM 1363 C CA . SER A 1 170 ? 1.317 -13.236 -5.902 1.00 96.06 170 SER A CA 1
ATOM 1364 C C . SER A 1 170 ? 0.281 -13.956 -5.030 1.00 96.06 170 SER A C 1
ATOM 1366 O O . SER A 1 170 ? -0.755 -14.392 -5.539 1.00 96.06 170 SER A O 1
ATOM 1368 N N . LYS A 1 171 ? 0.497 -14.059 -3.707 1.00 93.81 171 LYS A N 1
ATOM 1369 C CA . LYS A 1 171 ? -0.476 -14.681 -2.791 1.00 93.81 171 LYS A CA 1
ATOM 1370 C C . LYS A 1 171 ? -1.719 -13.817 -2.604 1.00 93.81 171 LYS A C 1
ATOM 1372 O O . LYS A 1 171 ? -2.821 -14.367 -2.635 1.00 93.81 171 LYS A O 1
ATOM 1377 N N . ILE A 1 172 ? -1.555 -12.502 -2.438 1.00 93.62 172 ILE A N 1
ATOM 1378 C CA . ILE A 1 172 ? -2.681 -11.558 -2.341 1.00 93.62 172 ILE A CA 1
ATOM 1379 C C . ILE A 1 172 ? -3.468 -11.579 -3.644 1.00 93.62 172 ILE A C 1
ATOM 1381 O O . ILE A 1 172 ? -4.679 -11.766 -3.613 1.00 93.62 172 ILE A O 1
ATOM 1385 N N . ILE A 1 173 ? -2.786 -11.505 -4.786 1.00 95.06 173 ILE A N 1
ATOM 1386 C CA . ILE A 1 173 ? -3.409 -11.545 -6.113 1.00 95.06 173 ILE A CA 1
ATOM 1387 C C . ILE A 1 173 ? -4.171 -12.857 -6.333 1.00 95.06 173 ILE A C 1
ATOM 1389 O O . ILE A 1 173 ? -5.295 -12.846 -6.825 1.00 95.06 173 ILE A O 1
ATOM 1393 N N . ARG A 1 174 ? -3.616 -14.005 -5.921 1.00 93.88 174 ARG A N 1
ATOM 1394 C CA . ARG A 1 174 ? -4.318 -15.296 -6.017 1.00 93.88 174 ARG A CA 1
ATOM 1395 C C . ARG A 1 174 ? -5.616 -15.311 -5.204 1.00 93.88 174 ARG A C 1
ATOM 1397 O O . ARG A 1 174 ? -6.581 -15.945 -5.624 1.00 93.88 174 ARG A O 1
ATOM 1404 N N . LYS A 1 175 ? -5.636 -14.647 -4.045 1.00 92.38 175 LYS A N 1
ATOM 1405 C CA . LYS A 1 175 ? -6.826 -14.520 -3.187 1.00 92.38 175 LYS A CA 1
ATOM 1406 C C . LYS A 1 175 ? -7.803 -13.454 -3.688 1.00 92.38 175 LYS A C 1
ATOM 1408 O O . LYS A 1 175 ? -9.009 -13.618 -3.527 1.00 92.38 175 LYS A O 1
ATOM 1413 N N . HIS A 1 176 ? -7.286 -12.407 -4.325 1.00 91.62 176 HIS A N 1
ATOM 1414 C CA . HIS A 1 176 ? -8.027 -11.254 -4.829 1.00 91.62 176 HIS A CA 1
ATOM 1415 C C . HIS A 1 176 ? -7.668 -10.994 -6.301 1.00 91.62 176 HIS A C 1
ATOM 1417 O O . HIS A 1 176 ? -6.928 -10.055 -6.603 1.00 91.62 176 HIS A O 1
ATOM 1423 N N . PRO A 1 177 ? -8.179 -11.808 -7.247 1.00 90.50 177 PRO A N 1
ATOM 1424 C CA . PRO A 1 177 ? -7.800 -11.699 -8.660 1.00 90.50 177 PRO A CA 1
ATOM 1425 C C . PRO A 1 177 ? -8.127 -10.338 -9.286 1.00 90.50 177 PRO A C 1
ATOM 1427 O O . PRO A 1 177 ? -7.471 -9.915 -10.232 1.00 90.50 177 PRO A O 1
ATOM 1430 N N . ASN A 1 178 ? -9.108 -9.624 -8.729 1.00 89.19 178 ASN A N 1
ATOM 1431 C CA . ASN A 1 178 ? -9.491 -8.272 -9.134 1.00 89.19 178 ASN A CA 1
ATOM 1432 C C . ASN A 1 178 ? -8.385 -7.222 -8.921 1.00 89.19 178 ASN A C 1
ATOM 1434 O O . ASN A 1 178 ? -8.481 -6.146 -9.494 1.00 89.19 178 ASN A O 1
ATOM 1438 N N . VAL A 1 179 ? -7.340 -7.526 -8.139 1.00 91.69 179 VAL A N 1
ATOM 1439 C CA . VAL A 1 179 ? -6.175 -6.643 -7.942 1.00 91.69 179 VAL A CA 1
ATOM 1440 C C . VAL A 1 179 ? -5.382 -6.433 -9.239 1.00 91.69 179 VAL A C 1
ATOM 1442 O O . VAL A 1 179 ? -4.776 -5.384 -9.427 1.00 91.69 179 VAL A O 1
ATOM 1445 N N . VAL A 1 180 ? -5.391 -7.422 -10.138 1.00 90.88 180 VAL A N 1
ATOM 1446 C CA . VAL A 1 180 ? -4.717 -7.359 -11.452 1.00 90.88 180 VAL A CA 1
ATOM 1447 C C . VAL A 1 180 ? -5.676 -7.554 -12.626 1.00 90.88 180 VAL A C 1
ATOM 1449 O O . VAL A 1 180 ? -5.244 -7.545 -13.774 1.00 90.88 180 VAL A O 1
ATOM 1452 N N . GLY A 1 181 ? -6.955 -7.808 -12.351 1.00 78.88 181 GLY A N 1
ATOM 1453 C CA . GLY A 1 181 ? -7.949 -8.091 -13.375 1.00 78.88 181 GLY A CA 1
ATOM 1454 C C . GLY A 1 181 ? -8.480 -6.815 -14.017 1.00 78.88 181 GLY A C 1
ATOM 1455 O O . GLY A 1 181 ? -9.099 -6.006 -13.332 1.00 78.88 181 GLY A O 1
ATOM 1456 N N . ASP A 1 182 ? -8.335 -6.705 -15.340 1.00 59.28 182 ASP A N 1
ATOM 1457 C CA . ASP A 1 182 ? -8.989 -5.687 -16.172 1.00 59.28 182 ASP A CA 1
ATOM 1458 C C . ASP A 1 182 ? -10.493 -6.000 -16.323 1.00 59.28 182 ASP A C 1
ATOM 1460 O O . ASP A 1 182 ? -10.992 -6.297 -17.410 1.00 59.28 182 ASP A O 1
ATOM 1464 N N . THR A 1 183 ? -11.266 -6.002 -15.237 1.00 49.91 183 THR A N 1
ATOM 1465 C CA . THR A 1 183 ? -12.725 -6.134 -15.360 1.00 49.91 183 THR A CA 1
ATOM 1466 C C . THR A 1 183 ? -13.344 -4.782 -15.677 1.00 49.91 183 THR A C 1
ATOM 1468 O O . THR A 1 183 ? -13.821 -4.067 -14.798 1.00 49.91 183 THR A O 1
ATOM 1471 N N . SER A 1 184 ? -13.390 -4.461 -16.970 1.00 43.69 184 SER A N 1
ATOM 1472 C CA . SER A 1 184 ? -14.387 -3.544 -17.518 1.00 43.69 184 SER A CA 1
ATOM 1473 C C . SER A 1 184 ? -15.775 -4.180 -17.359 1.00 43.69 184 SER A C 1
ATOM 1475 O O . SER A 1 184 ? -16.190 -5.039 -18.128 1.00 43.69 184 SER A O 1
ATOM 1477 N N . GLY A 1 185 ? -16.493 -3.787 -16.307 1.00 41.34 185 GLY A N 1
ATOM 1478 C CA . GLY A 1 185 ? -17.917 -4.090 -16.159 1.00 41.34 185 GLY A CA 1
ATOM 1479 C C . GLY A 1 185 ? -18.246 -5.468 -15.588 1.00 41.34 185 GLY A C 1
ATOM 1480 O O . GLY A 1 185 ? -18.893 -6.271 -16.244 1.00 41.34 185 GLY A O 1
ATOM 1481 N N . SER A 1 186 ? -17.880 -5.733 -14.337 1.00 34.91 186 SER A N 1
ATOM 1482 C CA . SER A 1 186 ? -18.685 -6.545 -13.410 1.00 34.91 186 SER A CA 1
ATOM 1483 C C . SER A 1 186 ? -18.185 -6.235 -12.006 1.00 34.91 186 SER A C 1
ATOM 1485 O O . SER A 1 186 ? -17.109 -6.692 -11.633 1.00 34.91 186 SER A O 1
ATOM 1487 N N . GLN A 1 187 ? -18.930 -5.444 -11.228 1.00 40.41 187 GLN A N 1
ATOM 1488 C CA . GLN A 1 187 ? -18.714 -5.412 -9.781 1.00 40.41 187 GLN A CA 1
ATOM 1489 C C . GLN A 1 187 ? -18.904 -6.846 -9.270 1.00 40.41 187 GLN A C 1
ATOM 1491 O O . GLN A 1 187 ? -20.003 -7.390 -9.423 1.00 40.41 187 GLN A O 1
ATOM 1496 N N . PRO A 1 188 ? -17.889 -7.489 -8.669 1.00 38.53 188 PRO A N 1
ATOM 1497 C CA . PRO A 1 188 ? -18.186 -8.609 -7.810 1.00 38.53 188 PRO A CA 1
ATOM 1498 C C . PRO A 1 188 ? -18.990 -8.020 -6.653 1.00 38.53 188 PRO A C 1
ATOM 1500 O O . PRO A 1 188 ? -18.526 -7.107 -5.969 1.00 38.53 188 PRO A O 1
ATOM 1503 N N . ASP A 1 189 ? -20.216 -8.512 -6.500 1.00 34.81 189 ASP A N 1
ATOM 1504 C CA . ASP A 1 189 ? -21.084 -8.324 -5.341 1.00 34.81 189 ASP A CA 1
ATOM 1505 C C . ASP A 1 189 ? -20.205 -8.181 -4.081 1.00 34.81 189 ASP A C 1
ATOM 1507 O O . ASP A 1 189 ? -19.381 -9.063 -3.814 1.00 34.81 189 ASP A O 1
ATOM 1511 N N . CYS A 1 190 ? -20.330 -7.066 -3.346 1.00 40.09 190 CYS A N 1
ATOM 1512 C CA . CYS A 1 190 ? -19.549 -6.725 -2.143 1.00 40.09 190 CYS A CA 1
ATOM 1513 C C . CYS A 1 190 ? -19.919 -7.639 -0.957 1.00 40.09 190 CYS A C 1
ATOM 1515 O O . CYS A 1 190 ? -20.166 -7.228 0.171 1.00 40.09 190 CYS A O 1
ATOM 1517 N N . LYS A 1 191 ? -19.989 -8.940 -1.212 1.00 35.72 191 LYS A N 1
ATOM 1518 C CA . LYS A 1 191 ? -19.972 -9.991 -0.215 1.00 35.72 191 LYS A CA 1
ATOM 1519 C C . LYS A 1 191 ? -18.515 -10.388 -0.076 1.00 35.72 191 LYS A C 1
ATOM 1521 O O . LYS A 1 191 ? -18.089 -11.428 -0.576 1.00 35.72 191 LYS A O 1
ATOM 1526 N N . GLN A 1 192 ? -17.752 -9.518 0.589 1.00 43.78 192 GLN A N 1
ATOM 1527 C CA . GLN A 1 192 ? -16.439 -9.835 1.140 1.00 43.78 192 GLN A CA 1
ATOM 1528 C C . GLN A 1 192 ? -16.595 -11.103 1.988 1.00 43.78 192 GLN A C 1
ATOM 1530 O O . GLN A 1 192 ? -17.020 -11.065 3.143 1.00 43.78 192 GLN A O 1
ATOM 1535 N N . LYS A 1 193 ? -16.327 -12.268 1.390 1.00 35.94 193 LYS A N 1
ATOM 1536 C CA . LYS A 1 193 ? -16.262 -13.526 2.125 1.00 35.94 193 LYS A CA 1
ATOM 1537 C C . LYS A 1 193 ? -15.066 -13.412 3.059 1.00 35.94 193 LYS A C 1
ATOM 1539 O O . LYS A 1 193 ? -13.925 -13.504 2.620 1.00 35.94 193 LYS A O 1
ATOM 1544 N N . ARG A 1 194 ? -15.353 -13.190 4.344 1.00 42.94 194 ARG A N 1
ATOM 1545 C CA . ARG A 1 194 ? -14.393 -13.267 5.449 1.00 42.94 194 ARG A CA 1
ATOM 1546 C C . ARG A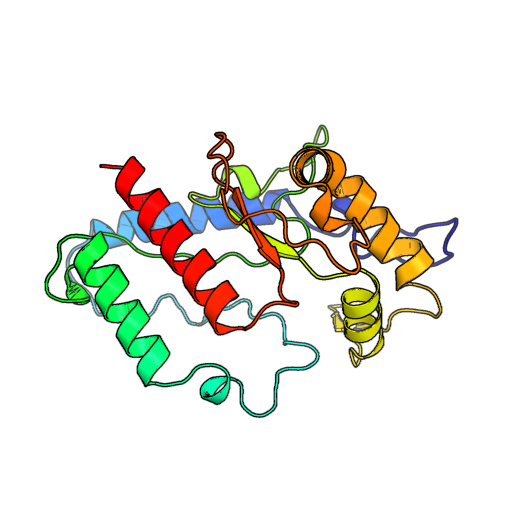 1 194 ? -13.562 -14.541 5.321 1.00 42.94 194 ARG A C 1
ATOM 1548 O O . ARG A 1 194 ? -14.110 -15.631 5.474 1.00 42.94 194 ARG A O 1
ATOM 1555 N N . GLN A 1 195 ? -12.261 -14.405 5.067 1.00 43.62 195 GLN A N 1
ATOM 1556 C CA . GLN A 1 195 ? -11.292 -15.496 5.197 1.00 43.62 195 GLN A CA 1
ATOM 1557 C C . GLN A 1 195 ? -9.954 -14.977 5.764 1.00 43.62 195 GLN A C 1
ATOM 1559 O O . GLN A 1 195 ? -9.126 -14.423 5.053 1.00 43.62 195 GLN A O 1
ATOM 1564 N N . ASN A 1 196 ? -9.818 -15.145 7.084 1.00 45.34 196 ASN A N 1
ATOM 1565 C CA . ASN A 1 196 ? -8.651 -15.443 7.937 1.00 45.34 196 ASN A CA 1
ATOM 1566 C C . ASN A 1 196 ? -7.250 -14.815 7.780 1.00 45.34 196 ASN A C 1
ATOM 1568 O O . ASN A 1 196 ? -6.395 -15.164 8.590 1.00 45.34 196 ASN A O 1
ATOM 1572 N N . ASP A 1 197 ? -6.992 -13.874 6.875 1.00 57.47 197 ASP A N 1
ATOM 1573 C CA . ASP A 1 197 ? -5.657 -13.246 6.794 1.00 57.47 197 ASP A CA 1
ATOM 1574 C C . ASP A 1 197 ? -5.577 -11.844 7.423 1.00 57.47 197 ASP A C 1
ATOM 1576 O O . ASP A 1 197 ? -4.491 -11.281 7.515 1.00 57.47 197 ASP A O 1
ATOM 1580 N N . GLY A 1 198 ? -6.703 -11.266 7.860 1.00 76.19 198 GLY A N 1
ATOM 1581 C CA . GLY A 1 198 ? -6.730 -9.945 8.510 1.00 76.19 198 GLY A CA 1
ATOM 1582 C C . GLY A 1 198 ? -6.388 -8.758 7.595 1.00 76.19 198 GLY A C 1
ATOM 1583 O O . GLY A 1 198 ? -6.236 -7.643 8.092 1.00 76.19 198 GLY A O 1
ATOM 1584 N N . ILE A 1 199 ? -6.274 -8.978 6.278 1.00 88.56 199 ILE A N 1
ATOM 1585 C CA . ILE A 1 199 ? -6.012 -7.938 5.273 1.00 88.56 199 ILE A CA 1
ATOM 1586 C C . ILE A 1 199 ? -7.320 -7.561 4.569 1.00 88.56 199 ILE A C 1
ATOM 1588 O O . ILE A 1 199 ? -7.973 -8.405 3.954 1.00 88.56 199 ILE A O 1
ATOM 1592 N N . VAL A 1 200 ? -7.684 -6.283 4.630 1.00 91.12 200 VAL A N 1
ATOM 1593 C CA . VAL A 1 200 ? -8.766 -5.681 3.848 1.00 91.12 200 VAL A CA 1
ATOM 1594 C C . VAL A 1 200 ? -8.196 -5.159 2.536 1.00 91.12 200 VAL A C 1
ATOM 1596 O O . VAL A 1 200 ? -7.231 -4.402 2.535 1.00 91.12 200 VAL A O 1
ATOM 1599 N N . VAL A 1 201 ? -8.795 -5.571 1.419 1.00 92.00 201 VAL A N 1
ATOM 1600 C CA . VAL A 1 201 ? -8.384 -5.175 0.066 1.00 92.00 201 VAL A CA 1
ATOM 1601 C C . VAL A 1 201 ? -9.416 -4.211 -0.510 1.00 92.00 201 VAL A C 1
ATOM 1603 O O . VAL A 1 201 ? -10.592 -4.568 -0.616 1.00 92.00 201 VAL A O 1
ATOM 1606 N N . CYS A 1 202 ? -8.990 -3.009 -0.893 1.00 91.38 202 CYS A N 1
ATOM 1607 C CA . CYS A 1 202 ? -9.859 -1.965 -1.439 1.00 91.38 202 CYS A CA 1
ATOM 1608 C C . CYS A 1 202 ? -9.234 -1.296 -2.670 1.00 91.38 202 CYS A C 1
ATOM 1610 O O . CYS A 1 202 ? -8.015 -1.186 -2.785 1.00 91.38 202 CYS A O 1
ATOM 1612 N N . SER A 1 203 ? -10.077 -0.876 -3.615 1.00 91.75 203 SER A N 1
ATOM 1613 C CA . SER A 1 203 ? -9.628 -0.140 -4.799 1.00 91.75 203 SER A CA 1
ATOM 1614 C C . SER A 1 203 ? -9.678 1.362 -4.539 1.00 91.75 203 SER A C 1
ATOM 1616 O O . SER A 1 203 ? -10.689 1.865 -4.067 1.00 91.75 203 SER A O 1
ATOM 1618 N N . SER A 1 204 ? -8.629 2.078 -4.924 1.00 90.19 204 SER A N 1
ATOM 1619 C CA . SER A 1 204 ? -8.556 3.543 -4.982 1.00 90.19 204 SER A CA 1
ATOM 1620 C C . SER A 1 204 ? -9.014 4.118 -6.328 1.00 90.19 204 SER A C 1
ATOM 1622 O O . SER A 1 204 ? -8.801 5.303 -6.597 1.00 90.19 204 SER A O 1
ATOM 1624 N N . ASP A 1 205 ? -9.599 3.286 -7.196 1.00 88.94 205 ASP A N 1
ATOM 1625 C CA . ASP A 1 205 ? -10.464 3.760 -8.285 1.00 88.94 205 ASP A CA 1
ATOM 1626 C C . ASP A 1 205 ? -11.897 4.025 -7.797 1.00 88.94 205 ASP A C 1
ATOM 1628 O O . ASP A 1 205 ? -12.675 4.680 -8.488 1.00 88.94 205 ASP A O 1
ATOM 1632 N N . ASN A 1 206 ? -12.251 3.516 -6.612 1.00 87.62 206 ASN A N 1
ATOM 1633 C CA . ASN A 1 206 ? -13.493 3.872 -5.940 1.00 87.62 206 ASN A CA 1
ATOM 1634 C C . ASN A 1 206 ? -13.408 5.294 -5.366 1.00 87.62 206 ASN A C 1
ATOM 1636 O O . ASN A 1 206 ? -12.352 5.932 -5.366 1.00 87.62 206 ASN A O 1
ATOM 1640 N N . SER A 1 207 ? -14.526 5.784 -4.829 1.00 87.69 207 SER A N 1
ATOM 1641 C CA . SER A 1 207 ? -14.533 7.064 -4.128 1.00 87.69 207 SER A CA 1
ATOM 1642 C C . SER A 1 207 ? -13.603 7.035 -2.904 1.00 87.69 207 SER A C 1
ATOM 1644 O O . SER A 1 207 ? -13.364 5.991 -2.279 1.00 87.69 207 SER A O 1
ATOM 1646 N N . VAL A 1 208 ? -13.067 8.203 -2.544 1.00 86.06 208 VAL A N 1
ATOM 1647 C CA . VAL A 1 208 ? -12.207 8.338 -1.358 1.00 86.06 208 VAL A CA 1
ATOM 1648 C C . VAL A 1 208 ? -12.981 7.970 -0.091 1.00 86.06 208 VAL A C 1
ATOM 1650 O O . VAL A 1 208 ? -12.423 7.341 0.802 1.00 86.06 208 VAL A O 1
ATOM 1653 N N . GLN A 1 209 ? -14.278 8.274 -0.055 1.00 87.19 209 GLN A N 1
ATOM 1654 C CA . GLN A 1 209 ? -15.200 7.952 1.031 1.00 87.19 209 GLN A CA 1
ATOM 1655 C C . GLN A 1 209 ? -15.330 6.438 1.226 1.00 87.19 209 GLN A C 1
ATOM 1657 O O . GLN A 1 209 ? -15.161 5.938 2.335 1.00 87.19 209 GLN A O 1
ATOM 1662 N N . GLU A 1 210 ? -15.545 5.682 0.145 1.00 88.19 210 GLU A N 1
ATOM 1663 C CA . GLU A 1 210 ? -15.611 4.218 0.218 1.00 88.19 210 GLU A CA 1
ATOM 1664 C C . GLU A 1 210 ? -14.298 3.614 0.726 1.00 88.19 210 GLU A C 1
ATOM 1666 O O . GLU A 1 210 ? -14.308 2.692 1.547 1.00 88.19 210 GLU A O 1
ATOM 1671 N N . THR A 1 211 ? -13.167 4.155 0.266 1.00 88.25 211 THR A N 1
ATOM 1672 C CA . THR A 1 211 ? -11.836 3.708 0.693 1.00 88.25 211 THR A CA 1
ATOM 1673 C C . THR A 1 211 ? -11.603 4.013 2.174 1.00 88.25 211 THR A C 1
ATOM 1675 O O . THR A 1 211 ? -11.190 3.126 2.923 1.00 88.25 211 THR A O 1
ATOM 1678 N N . LEU A 1 212 ? -11.916 5.235 2.618 1.00 89.19 212 LEU A N 1
ATOM 1679 C CA . LEU A 1 212 ? -11.801 5.664 4.012 1.00 89.19 212 LEU A CA 1
ATOM 1680 C C . LEU A 1 212 ? -12.651 4.783 4.929 1.00 89.19 212 LEU A C 1
ATOM 1682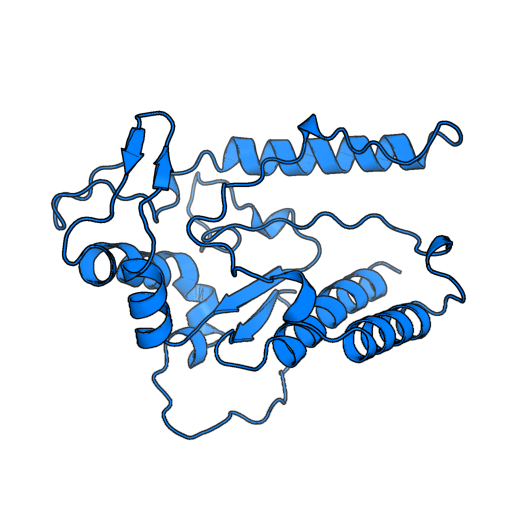 O O . LEU A 1 212 ? -12.138 4.238 5.906 1.00 89.19 212 LEU A O 1
ATOM 1686 N N . HIS A 1 213 ? -13.923 4.592 4.584 1.00 89.25 213 HIS A N 1
ATOM 1687 C CA . HIS A 1 213 ? -14.847 3.785 5.369 1.00 89.25 213 HIS A CA 1
ATOM 1688 C C . HIS A 1 213 ? -14.374 2.329 5.489 1.00 89.25 213 HIS A C 1
ATOM 1690 O O . HIS A 1 213 ? -14.374 1.765 6.586 1.00 89.25 213 HIS A O 1
ATOM 1696 N N . ALA A 1 214 ? -13.896 1.724 4.393 1.00 88.88 214 ALA A N 1
ATOM 1697 C CA . ALA A 1 214 ? -13.332 0.375 4.425 1.00 88.88 214 ALA A CA 1
ATOM 1698 C C . ALA A 1 214 ? -12.116 0.277 5.366 1.00 88.88 214 ALA A C 1
ATOM 1700 O O . ALA A 1 214 ? -12.022 -0.670 6.150 1.00 88.88 214 ALA A O 1
ATOM 1701 N N . CYS A 1 215 ? -11.217 1.264 5.326 1.00 89.12 215 CYS A N 1
ATOM 1702 C CA . CYS A 1 215 ? -10.030 1.311 6.177 1.00 89.12 215 CYS A CA 1
ATOM 1703 C C . CYS A 1 215 ? -10.374 1.502 7.662 1.00 89.12 215 CYS A C 1
ATOM 1705 O O . CYS A 1 215 ? -9.880 0.754 8.505 1.00 89.12 215 CYS A O 1
ATOM 1707 N N . VAL A 1 216 ? -11.252 2.455 7.992 1.00 90.25 216 VAL A N 1
ATOM 1708 C CA . VAL A 1 216 ? -11.690 2.713 9.376 1.00 90.25 216 VAL A CA 1
ATOM 1709 C C . VAL A 1 216 ? -12.356 1.472 9.963 1.00 90.25 216 VAL A C 1
ATOM 1711 O O . VAL A 1 216 ? -12.004 1.030 11.058 1.00 90.25 216 VAL A O 1
ATOM 1714 N N . LYS A 1 217 ? -13.264 0.851 9.205 1.00 89.00 217 LYS A N 1
ATOM 1715 C CA . LYS A 1 217 ? -13.950 -0.366 9.635 1.00 89.00 217 LYS A CA 1
ATOM 1716 C C . LYS A 1 217 ? -12.974 -1.513 9.901 1.00 89.00 217 LYS A C 1
ATOM 1718 O O . LYS A 1 217 ? -13.125 -2.210 10.900 1.00 89.00 217 LYS A O 1
ATOM 1723 N N . ALA A 1 218 ? -11.953 -1.684 9.059 1.00 88.81 218 ALA A N 1
ATOM 1724 C CA . ALA A 1 218 ? -10.923 -2.702 9.260 1.00 88.81 218 ALA A CA 1
ATOM 1725 C C . ALA A 1 218 ? -10.164 -2.516 10.585 1.00 88.81 218 ALA A C 1
ATOM 1727 O O . ALA A 1 218 ? -9.956 -3.484 11.317 1.00 88.81 218 ALA A O 1
ATOM 1728 N N . ILE A 1 219 ? -9.788 -1.274 10.911 1.00 89.06 219 ILE A N 1
ATOM 1729 C CA . ILE A 1 219 ? -9.072 -0.933 12.150 1.00 89.06 219 ILE A CA 1
ATOM 1730 C C . ILE A 1 219 ? -9.948 -1.231 13.372 1.00 89.06 219 ILE A C 1
ATOM 1732 O O . ILE A 1 219 ? -9.506 -1.884 14.319 1.00 89.06 219 ILE A O 1
ATOM 1736 N N . VAL A 1 220 ? -11.208 -0.795 13.337 1.00 88.44 220 VAL A N 1
ATOM 1737 C CA . VAL A 1 220 ? -12.165 -1.014 14.428 1.00 88.44 220 VAL A CA 1
ATOM 1738 C C . VAL A 1 220 ? -12.458 -2.506 14.622 1.00 88.44 220 VAL A C 1
ATOM 1740 O O . VAL A 1 220 ? -12.448 -2.996 15.753 1.00 88.44 220 VAL A O 1
ATOM 1743 N N . GLU A 1 221 ? -12.677 -3.258 13.538 1.00 86.19 221 GLU A N 1
ATOM 1744 C CA . GLU A 1 221 ? -12.903 -4.705 13.611 1.00 86.19 221 GLU A CA 1
ATOM 1745 C C . GLU A 1 221 ? -11.695 -5.438 14.202 1.00 86.19 221 GLU A C 1
ATOM 1747 O O . GLU A 1 221 ? -11.878 -6.286 15.076 1.00 86.19 221 GLU A O 1
ATOM 1752 N N . ALA A 1 222 ? -10.472 -5.089 13.791 1.00 85.19 222 ALA A N 1
ATOM 1753 C CA . ALA A 1 222 ? -9.254 -5.696 14.326 1.00 85.19 222 ALA A CA 1
ATOM 1754 C C . ALA A 1 222 ? -9.132 -5.525 15.848 1.00 85.19 222 ALA A C 1
ATOM 1756 O O . ALA A 1 222 ? -8.702 -6.450 16.539 1.00 85.19 222 ALA A O 1
ATOM 1757 N N . GLN A 1 223 ? -9.582 -4.389 16.390 1.00 82.62 223 GLN A N 1
ATOM 1758 C CA . GLN A 1 223 ? -9.596 -4.178 17.835 1.00 82.62 223 GLN A CA 1
ATOM 1759 C C . GLN A 1 223 ? -10.659 -5.019 18.551 1.00 82.62 223 GLN A C 1
ATOM 1761 O O . GLN A 1 223 ? -10.415 -5.501 19.658 1.00 82.62 223 GLN A O 1
ATOM 1766 N N . ARG A 1 224 ? -11.829 -5.242 17.940 1.00 77.94 224 ARG A N 1
ATOM 1767 C CA . ARG A 1 224 ? -12.884 -6.069 18.554 1.00 77.94 224 ARG A CA 1
ATOM 1768 C C . ARG A 1 224 ? -12.443 -7.515 18.770 1.00 77.94 224 ARG A C 1
ATOM 1770 O O . ARG A 1 224 ? -12.844 -8.102 19.763 1.00 77.94 224 ARG A O 1
ATOM 1777 N N . TYR A 1 225 ? -11.597 -8.065 17.898 1.00 68.62 225 TYR A N 1
ATOM 1778 C CA . TYR A 1 225 ? -11.063 -9.429 18.046 1.00 68.62 225 TYR A CA 1
ATOM 1779 C C . TYR A 1 225 ? -9.984 -9.580 19.126 1.00 68.62 225 TYR A C 1
ATOM 1781 O O . TYR A 1 225 ? -9.541 -10.698 19.383 1.00 68.62 225 TYR A O 1
ATOM 1789 N N . ARG A 1 226 ? -9.533 -8.476 19.734 1.00 66.69 226 ARG A N 1
ATOM 1790 C CA . ARG A 1 226 ? -8.571 -8.496 20.845 1.00 66.69 226 ARG A CA 1
ATOM 1791 C C . ARG A 1 226 ? -9.212 -8.502 22.230 1.00 66.69 226 ARG A C 1
ATOM 1793 O O . ARG A 1 226 ? -8.498 -8.788 23.189 1.00 66.69 226 ARG A O 1
ATOM 1800 N N . LYS A 1 227 ? -10.496 -8.148 22.331 1.00 52.88 227 LYS A N 1
ATOM 1801 C CA . LYS A 1 227 ? -11.289 -8.298 23.560 1.00 52.88 227 LYS A CA 1
ATOM 1802 C C . LYS A 1 227 ? -11.724 -9.754 23.708 1.00 52.88 227 LYS A C 1
ATOM 1804 O O . LYS A 1 227 ? -11.698 -10.237 24.858 1.00 52.88 227 LYS A O 1
#

InterPro domains:
  IPR027417 P-loop containing nucleoside triphosphate hydrolase [G3DSA:3.40.50.300] (1-221)
  IPR027417 P-loop containing nucleoside triphosphate hydrolase [SSF52540] (10-168)

Solvent-accessible surface area (backbone atoms only — not comparable to full-atom values): 14464 Å² total; per-residue (Å²): 108,48,73,37,77,90,71,71,42,72,40,76,64,45,73,82,45,48,69,40,57,60,50,42,52,49,52,53,51,51,52,51,52,52,60,53,49,75,70,52,83,83,77,80,85,92,62,83,51,77,88,70,64,79,70,72,79,64,62,72,67,67,97,58,65,80,68,72,56,52,72,70,57,54,50,52,52,49,50,52,51,32,64,75,70,74,44,93,55,79,87,67,57,93,69,86,86,84,88,85,86,67,99,60,42,72,42,56,91,48,92,97,53,61,64,46,50,78,78,48,83,53,41,80,46,78,42,46,56,68,68,58,48,47,56,57,57,74,67,45,74,41,41,90,51,98,90,42,77,46,64,83,57,91,64,38,53,75,64,45,47,52,55,33,52,52,67,38,28,45,66,59,35,72,77,38,54,71,63,79,46,91,67,84,84,66,84,74,73,90,68,78,74,86,72,96,73,62,60,48,76,44,49,70,78,51,55,66,65,62,42,50,51,54,52,54,50,45,53,56,52,44,54,61,77,72,111

Radius of gyration: 19.45 Å; Cα contacts (8 Å, |Δi|>4): 178; chains: 1; bounding box: 43×38×54 Å

Sequence (227 aa):
IPFNKEAGAQDWDCPEAFDMEKLVNTIRAMRGRIGQRSNMQGHNEDSIDKQCHYASQWANPPEDVDSVVSSDELEAMRQLILESLEISTVDEIPFSVILLDGILLFHDRIDGCAYPGAECDAGLFVFAQRHTLKQRREARTGYTTKEGIWEDPPEYFDSIVWPNFVKYHSKIIRKHPNVVGDTSGSQPDCKQKRQNDGIVVCSSDNSVQETLHACVKAIVEAQRYRK

Secondary structure (DSSP, 8-state):
--EETTTTEE--SSGGGS-HHHHHHHHHHHHHHHHHHHTS--S-SS-S-GGG---PPPSS--TTGGGSS-HHHHHHHHHHHHHHHT-SSGGG--S-------TTTTPPP-TTS--GGGG-SSEEEEE--HHHHHHHHHT---EEETTEEE-PPTTHIIIIIHHHHHHHTHHHHHH-GGGT---TT----S-----SS-EEEEETTS-HHHHHHHHHHHHHHHHHTT-

Organism: NCBI:txid2761395

Mean predicted aligned error: 8.22 Å